Protein AF-A0A1H1GZV6-F1 (afdb_monomer_lite)

Foldseek 3Di:
DDDDDDDDDDPPPPPPPPPPPPPPPPPPDPDPPPVVVQVPPPVVVVVVVVVVCVVVVVVVVVVVVVVVVVVVLVVVLLVVLLVLLLVLLVLLLQLQVLLQVLLVCLVVVHDPVVNVVSLVSNVVSLVVSLVSLVVSLVSNCVSCVPLDSVVSVVLSVVVNVQSVQLNVVSVVCSVVSDRDDPPDPTSSVSSGDPPPPDDPLSVVLSVCSNVPVLVNVVSVVVVVPVDPDDVVVVVCVVVCSVPDDPDDPPPDPPPPDDDDDD

pLDDT: mean 72.15, std 21.29, range [25.81, 98.25]

Structure (mmCIF, N/CA/C/O backbone):
data_AF-A0A1H1GZV6-F1
#
_entry.id   AF-A0A1H1GZV6-F1
#
loop_
_atom_site.group_PDB
_atom_site.id
_atom_site.type_symbol
_atom_site.label_atom_id
_atom_site.label_alt_id
_atom_site.label_comp_id
_atom_site.label_asym_id
_atom_site.label_entity_id
_atom_site.label_seq_id
_atom_site.pdbx_PDB_ins_code
_atom_site.Cartn_x
_atom_site.Cartn_y
_atom_site.Cartn_z
_atom_site.occupancy
_atom_site.B_iso_or_equiv
_atom_site.auth_seq_id
_atom_site.auth_comp_id
_atom_site.auth_asym_id
_atom_site.auth_atom_id
_atom_site.pdbx_PDB_model_num
ATOM 1 N N . MET A 1 1 ? -39.429 26.774 -30.992 1.00 43.38 1 MET A N 1
ATOM 2 C CA . MET A 1 1 ? -38.256 27.522 -31.512 1.00 43.38 1 MET A CA 1
ATOM 3 C C . MET A 1 1 ? -37.136 27.314 -30.493 1.00 43.38 1 MET A C 1
ATOM 5 O O . MET A 1 1 ? -37.419 27.522 -29.333 1.00 43.38 1 MET A O 1
ATOM 9 N N . ALA A 1 2 ? -35.926 26.827 -30.765 1.00 39.19 2 ALA A N 1
ATOM 10 C CA . ALA A 1 2 ? -35.147 26.793 -31.990 1.00 39.19 2 ALA A CA 1
ATOM 11 C C . ALA A 1 2 ? -34.075 25.671 -31.960 1.00 39.19 2 ALA A C 1
ATOM 13 O O . ALA A 1 2 ? -33.503 25.373 -30.921 1.00 39.19 2 ALA A O 1
ATOM 14 N N . ARG A 1 3 ? -33.808 25.142 -33.164 1.00 42.28 3 ARG A N 1
ATOM 15 C CA . ARG A 1 3 ? -32.538 24.641 -33.734 1.00 42.28 3 ARG A CA 1
ATOM 16 C C . ARG A 1 3 ? -31.773 23.502 -33.043 1.00 42.28 3 ARG A C 1
ATOM 18 O O . ARG A 1 3 ? -30.845 23.693 -32.268 1.00 42.28 3 ARG A O 1
ATOM 25 N N . THR A 1 4 ? -32.073 22.311 -33.554 1.00 53.91 4 THR A N 1
ATOM 26 C CA . THR A 1 4 ? -31.176 21.165 -33.730 1.00 53.91 4 THR A CA 1
ATOM 27 C C . THR A 1 4 ? -29.902 21.552 -34.500 1.00 53.91 4 THR A C 1
ATOM 29 O O . THR A 1 4 ? -29.974 22.140 -35.578 1.00 53.91 4 THR A O 1
ATOM 32 N N . SER A 1 5 ? -28.725 21.196 -33.971 1.00 45.97 5 SER A N 1
ATOM 33 C CA . SER A 1 5 ? -27.440 21.320 -34.678 1.00 45.97 5 SER A CA 1
ATOM 34 C C . SER A 1 5 ? -26.819 19.940 -34.873 1.00 45.97 5 SER A C 1
ATOM 36 O O . SER A 1 5 ? -26.203 19.361 -33.981 1.00 45.97 5 SER A O 1
ATOM 38 N N . SER A 1 6 ? -27.059 19.400 -36.064 1.00 47.72 6 SER A N 1
ATOM 39 C CA . SER A 1 6 ? -26.515 18.147 -36.573 1.00 47.72 6 SER A CA 1
ATOM 40 C C . SER A 1 6 ? -25.047 18.353 -36.959 1.00 47.72 6 SER A C 1
ATOM 42 O O . SER A 1 6 ? -24.744 19.027 -37.946 1.00 47.72 6 SER A O 1
ATOM 44 N N . LYS A 1 7 ? -24.114 17.792 -36.179 1.00 51.66 7 LYS A N 1
ATOM 45 C CA . LYS A 1 7 ? -22.697 17.735 -36.560 1.00 51.66 7 LYS A CA 1
ATOM 46 C C . LYS A 1 7 ? -22.477 16.550 -37.499 1.00 51.66 7 LYS A C 1
ATOM 48 O O . LYS A 1 7 ? -22.461 15.396 -37.082 1.00 51.66 7 LYS A O 1
ATOM 53 N N . LYS A 1 8 ? -22.306 16.869 -38.782 1.00 46.84 8 LYS A N 1
ATOM 54 C CA . LYS A 1 8 ? -21.853 15.952 -39.831 1.00 46.84 8 LYS A CA 1
ATOM 55 C C . LYS A 1 8 ? -20.442 15.458 -39.499 1.00 46.84 8 LYS A C 1
ATOM 57 O O . LYS A 1 8 ? -19.499 16.246 -39.480 1.00 46.84 8 LYS A O 1
ATOM 62 N N . VAL A 1 9 ? -20.304 14.157 -39.261 1.00 51.62 9 VAL A N 1
ATOM 63 C CA . VAL A 1 9 ? -19.011 13.470 -39.191 1.00 51.62 9 VAL A CA 1
ATOM 64 C C . VAL A 1 9 ? -18.494 13.335 -40.620 1.00 51.62 9 VAL A C 1
ATOM 66 O O . VAL A 1 9 ? -19.018 12.562 -41.419 1.00 51.62 9 VAL A O 1
ATOM 69 N N . ALA A 1 10 ? -17.499 14.150 -40.961 1.00 47.03 10 ALA A N 1
ATOM 70 C CA . ALA A 1 10 ? -16.783 14.054 -42.219 1.00 47.03 10 ALA A CA 1
ATOM 71 C C . ALA A 1 10 ? -15.902 12.797 -42.195 1.00 47.03 10 ALA A C 1
ATOM 73 O O . ALA A 1 10 ? -14.865 12.753 -41.537 1.00 47.03 10 ALA A O 1
ATOM 74 N N . THR A 1 11 ? -16.318 11.767 -42.925 1.00 48.47 11 THR A N 1
ATOM 75 C CA . THR A 1 11 ? -15.485 10.621 -43.289 1.00 48.47 11 THR A CA 1
ATOM 76 C C . THR A 1 11 ? -14.364 11.099 -44.210 1.00 48.47 11 THR A C 1
ATOM 78 O O . THR A 1 11 ? -14.532 11.195 -45.429 1.00 48.47 11 THR A O 1
ATOM 81 N N . ALA A 1 12 ? -13.219 11.439 -43.616 1.00 52.56 12 ALA A N 1
ATOM 82 C CA . ALA A 1 12 ? -11.992 11.734 -44.337 1.00 52.56 12 ALA A CA 1
ATOM 83 C C . ALA A 1 12 ? -11.553 10.476 -45.097 1.00 52.56 12 ALA A C 1
ATOM 85 O O . ALA A 1 12 ? -11.017 9.516 -44.549 1.00 52.56 12 ALA A O 1
ATOM 86 N N . SER A 1 13 ? -11.851 10.488 -46.391 1.00 49.91 13 SER A N 1
ATOM 87 C CA . SER A 1 13 ? -11.457 9.473 -47.351 1.00 49.91 13 SER A CA 1
ATOM 88 C C . SER A 1 13 ? -9.936 9.508 -47.492 1.00 49.91 13 SER A C 1
ATOM 90 O O . SER A 1 13 ? -9.386 10.396 -48.144 1.00 49.91 13 SER A O 1
ATOM 92 N N . VAL A 1 14 ? -9.249 8.552 -46.867 1.00 53.09 14 VAL A N 1
ATOM 93 C CA . VAL A 1 14 ? -7.808 8.331 -47.031 1.00 53.09 14 VAL A CA 1
ATOM 94 C C . VAL A 1 14 ? -7.565 7.852 -48.463 1.00 53.09 14 VAL A C 1
ATOM 96 O O . VAL A 1 14 ? -7.544 6.659 -48.760 1.00 53.09 14 VAL A O 1
ATOM 99 N N . LYS A 1 15 ? -7.403 8.807 -49.385 1.00 52.94 15 LYS A N 1
ATOM 100 C CA . LYS A 1 15 ? -6.854 8.566 -50.720 1.00 52.94 15 LYS A CA 1
ATOM 101 C C . LYS A 1 15 ? -5.409 8.096 -50.552 1.00 52.94 15 LYS A C 1
ATOM 103 O O . LYS A 1 15 ? -4.485 8.902 -50.495 1.00 52.94 15 LYS A O 1
ATOM 108 N N . ARG A 1 16 ? -5.211 6.776 -50.490 1.00 53.50 16 ARG A N 1
ATOM 109 C CA . ARG A 1 16 ? -3.917 6.136 -50.756 1.00 53.50 16 ARG A CA 1
ATOM 110 C C . ARG A 1 16 ? -3.543 6.405 -52.214 1.00 53.50 16 ARG A C 1
ATOM 112 O O . ARG A 1 16 ? -3.829 5.611 -53.103 1.00 53.50 16 ARG A O 1
ATOM 119 N N . LEU A 1 17 ? -2.898 7.542 -52.453 1.00 52.97 17 LEU A N 1
ATOM 120 C CA . LEU A 1 17 ? -2.088 7.765 -53.642 1.00 52.97 17 LEU A CA 1
ATOM 121 C C . LEU A 1 17 ? -0.831 6.902 -53.508 1.00 52.97 17 LEU A C 1
ATOM 123 O O . LEU A 1 17 ? 0.209 7.347 -53.030 1.00 52.97 17 LEU A O 1
ATOM 127 N N . LEU A 1 18 ? -0.947 5.641 -53.923 1.00 54.31 18 LEU A N 1
ATOM 128 C CA . LEU A 1 18 ? 0.194 4.822 -54.315 1.00 54.31 18 LEU A CA 1
ATOM 129 C C . LEU A 1 18 ? 0.780 5.445 -55.584 1.00 54.31 18 LEU A C 1
ATOM 131 O O . LEU A 1 18 ? 0.471 5.043 -56.705 1.00 54.31 18 LEU A O 1
ATOM 135 N N . SER A 1 19 ? 1.611 6.472 -55.411 1.00 59.25 19 SER A N 1
ATOM 136 C CA . SER A 1 19 ? 2.526 6.888 -56.460 1.00 59.25 19 SER A CA 1
ATOM 137 C C . SER A 1 19 ? 3.543 5.761 -56.623 1.00 59.25 19 SER A C 1
ATOM 139 O O . SER A 1 19 ? 4.501 5.613 -55.867 1.00 59.25 19 SER A O 1
ATOM 141 N N . ILE A 1 20 ? 3.294 4.905 -57.613 1.00 54.94 20 ILE A N 1
ATOM 142 C CA . ILE A 1 20 ? 4.284 3.965 -58.128 1.00 54.94 20 ILE A CA 1
ATOM 143 C C . ILE A 1 20 ? 5.384 4.831 -58.739 1.00 54.94 20 ILE A C 1
ATOM 145 O O . ILE A 1 20 ? 5.354 5.202 -59.914 1.00 54.94 20 ILE A O 1
ATOM 149 N N . ARG A 1 21 ? 6.339 5.225 -57.895 1.00 55.22 21 ARG A N 1
ATOM 150 C CA . ARG A 1 21 ? 7.573 5.886 -58.290 1.00 55.22 21 ARG A CA 1
ATOM 151 C C . ARG A 1 21 ? 8.339 4.842 -59.090 1.00 55.22 21 ARG A C 1
ATOM 153 O O . ARG A 1 21 ? 9.040 4.002 -58.534 1.00 55.22 21 ARG A O 1
ATOM 160 N N . ARG A 1 22 ? 8.130 4.835 -60.410 1.00 54.72 22 ARG A N 1
ATOM 161 C CA . ARG A 1 22 ? 8.975 4.093 -61.342 1.00 54.72 22 ARG A CA 1
ATOM 162 C C . ARG A 1 22 ? 10.385 4.620 -61.125 1.00 54.72 22 ARG A C 1
ATOM 164 O O . ARG A 1 22 ? 10.718 5.710 -61.584 1.00 54.72 22 ARG A O 1
ATOM 171 N N . PHE A 1 23 ? 11.182 3.869 -60.371 1.00 59.59 23 PHE A N 1
ATOM 172 C CA . PHE A 1 23 ? 12.617 4.062 -60.296 1.00 59.59 23 PHE A CA 1
ATOM 173 C C . PHE A 1 23 ? 13.145 3.895 -61.715 1.00 59.59 23 PHE A C 1
ATOM 175 O O . PHE A 1 23 ? 13.335 2.788 -62.216 1.00 59.59 23 PHE A O 1
ATOM 182 N N . ARG A 1 24 ? 13.310 5.027 -62.398 1.00 54.12 24 ARG A N 1
ATOM 183 C CA . ARG A 1 24 ? 14.090 5.125 -63.619 1.00 54.12 24 ARG A CA 1
ATOM 184 C C . ARG A 1 24 ? 15.493 4.714 -63.189 1.00 54.12 24 ARG A C 1
ATOM 186 O O . ARG A 1 24 ? 16.165 5.477 -62.502 1.00 54.12 24 ARG A O 1
ATOM 193 N N . ARG A 1 25 ? 15.882 3.470 -63.491 1.00 53.41 25 ARG A N 1
ATOM 194 C CA . ARG A 1 25 ? 17.265 3.013 -63.350 1.00 53.41 25 ARG A CA 1
ATOM 195 C C . ARG A 1 25 ? 18.101 3.949 -64.210 1.00 53.41 25 ARG A C 1
ATOM 197 O O . ARG A 1 25 ? 18.145 3.802 -65.429 1.00 53.41 25 ARG A O 1
ATOM 204 N N . ALA A 1 26 ? 18.702 4.949 -63.574 1.00 58.41 26 ALA A N 1
ATOM 205 C CA . ALA A 1 26 ? 19.849 5.628 -64.126 1.00 58.41 26 ALA A CA 1
ATOM 206 C C . ALA A 1 26 ? 20.925 4.546 -64.232 1.00 58.41 26 ALA A C 1
ATOM 208 O O . ALA A 1 26 ? 21.524 4.139 -63.242 1.00 58.41 26 ALA A O 1
ATOM 209 N N . SER A 1 27 ? 21.047 3.989 -65.433 1.00 56.25 27 SER A N 1
ATOM 210 C CA . SER A 1 27 ? 22.138 3.115 -65.828 1.00 56.25 27 SER A CA 1
ATOM 211 C C . SER A 1 27 ? 23.409 3.956 -65.810 1.00 56.25 27 SER A C 1
ATOM 213 O O . SER A 1 27 ? 23.828 4.463 -66.848 1.00 56.25 27 SER A O 1
ATOM 215 N N . SER A 1 28 ? 24.001 4.131 -64.628 1.00 57.25 28 SER A N 1
ATOM 216 C CA . SER A 1 28 ? 25.391 4.550 -64.516 1.00 57.25 28 SER A CA 1
ATOM 217 C C . SER A 1 28 ? 26.228 3.345 -64.957 1.00 57.25 28 SER A C 1
ATOM 219 O O . SER A 1 28 ? 26.523 2.421 -64.204 1.00 57.25 28 SER A O 1
ATOM 221 N N . LYS A 1 29 ? 26.507 3.301 -66.262 1.00 57.97 29 LYS A N 1
ATOM 222 C CA . LYS A 1 29 ? 27.704 2.629 -66.761 1.00 57.97 29 LYS A CA 1
ATOM 223 C C . LYS A 1 29 ? 28.897 3.355 -66.131 1.00 57.97 29 LYS A C 1
ATOM 225 O O . LYS A 1 29 ? 28.813 4.558 -65.915 1.00 57.97 29 LYS A O 1
ATOM 230 N N . ASP A 1 30 ? 29.947 2.601 -65.833 1.00 56.81 30 ASP A N 1
ATOM 231 C CA . ASP A 1 30 ? 31.261 3.069 -65.364 1.00 56.81 30 ASP A CA 1
ATOM 232 C C . ASP A 1 30 ? 31.483 3.030 -63.838 1.00 56.81 30 ASP A C 1
ATOM 234 O O . ASP A 1 30 ? 31.772 4.039 -63.207 1.00 56.81 30 ASP A O 1
ATOM 238 N N . SER A 1 31 ? 31.384 1.826 -63.246 1.00 53.84 31 SER A N 1
ATOM 239 C CA . SER A 1 31 ? 32.289 1.372 -62.152 1.00 53.84 31 SER A CA 1
ATOM 240 C C . SER A 1 31 ? 32.133 -0.110 -61.736 1.00 53.84 31 SER A C 1
ATOM 242 O O . SER A 1 31 ? 32.874 -0.586 -60.880 1.00 53.84 31 SER A O 1
ATOM 244 N N . SER A 1 32 ? 31.213 -0.886 -62.328 1.00 55.16 32 SER A N 1
ATOM 245 C CA . SER A 1 32 ? 30.795 -2.199 -61.793 1.00 55.16 32 SER A CA 1
ATOM 246 C C . SER A 1 32 ? 31.664 -3.422 -62.142 1.00 55.16 32 SER A C 1
ATOM 248 O O . SER A 1 32 ? 31.337 -4.523 -61.710 1.00 55.16 32 SER A O 1
ATOM 250 N N . TRP A 1 33 ? 32.761 -3.289 -62.897 1.00 55.94 33 TRP A N 1
ATOM 251 C CA . TRP A 1 33 ? 33.510 -4.461 -63.395 1.00 55.94 33 TRP A CA 1
ATOM 252 C C . TRP A 1 33 ? 34.539 -5.065 -62.423 1.00 55.94 33 TRP A C 1
ATOM 254 O O . TRP A 1 33 ? 35.005 -6.178 -62.652 1.00 55.94 33 TRP A O 1
ATOM 264 N N . THR A 1 34 ? 34.882 -4.395 -61.320 1.00 60.38 34 THR A N 1
ATOM 265 C CA . THR A 1 34 ? 35.870 -4.917 -60.351 1.00 60.38 34 THR A CA 1
ATOM 266 C C . THR A 1 34 ? 35.246 -5.553 -59.108 1.00 60.38 34 THR A C 1
ATOM 268 O O . THR A 1 34 ? 35.873 -6.418 -58.498 1.00 60.38 34 THR A O 1
ATOM 271 N N . ALA A 1 35 ? 34.003 -5.212 -58.754 1.00 64.06 35 ALA A N 1
ATOM 272 C CA . ALA A 1 35 ? 33.311 -5.820 -57.613 1.00 64.06 35 ALA A CA 1
ATOM 273 C C . ALA A 1 35 ? 32.879 -7.274 -57.893 1.00 64.06 35 ALA A C 1
ATOM 275 O O . ALA A 1 35 ? 32.976 -8.131 -57.012 1.00 64.06 35 ALA A O 1
ATOM 276 N N . ASP A 1 36 ? 32.480 -7.574 -59.134 1.00 66.31 36 ASP A N 1
ATOM 277 C CA . ASP A 1 36 ? 31.980 -8.900 -59.527 1.00 66.31 36 ASP A CA 1
ATOM 278 C C . ASP A 1 36 ? 33.059 -9.993 -59.519 1.00 66.31 36 ASP A C 1
ATOM 280 O O . ASP A 1 36 ? 32.753 -11.162 -59.282 1.00 66.31 36 ASP A O 1
ATOM 284 N N . SER A 1 37 ? 34.328 -9.640 -59.735 1.00 71.88 37 SER A N 1
ATOM 285 C CA . SER A 1 37 ? 35.438 -10.604 -59.693 1.00 71.88 37 SER A CA 1
ATOM 286 C C . SER A 1 37 ? 35.878 -10.923 -58.261 1.00 71.88 37 SER A C 1
ATOM 288 O O . SER A 1 37 ? 36.253 -12.056 -57.970 1.00 71.88 37 SER A O 1
ATOM 290 N N . VAL A 1 38 ? 35.779 -9.955 -57.343 1.00 67.00 38 VAL A N 1
ATOM 291 C CA . VAL A 1 38 ? 36.177 -10.111 -55.932 1.00 67.00 38 VAL A CA 1
ATOM 292 C C . VAL A 1 38 ? 35.133 -10.908 -55.136 1.00 67.00 38 VAL A C 1
ATOM 294 O O . VAL A 1 38 ? 35.491 -11.712 -54.276 1.00 67.00 38 VAL A O 1
ATOM 297 N N . LEU A 1 39 ? 33.846 -10.773 -55.474 1.00 68.44 39 LEU A N 1
ATOM 298 C CA . LEU A 1 39 ? 32.742 -11.518 -54.847 1.00 68.44 39 LEU A CA 1
ATOM 299 C C . LEU A 1 39 ? 32.669 -13.002 -55.249 1.00 68.44 39 LEU A C 1
ATOM 301 O O . LEU A 1 39 ? 31.973 -13.776 -54.595 1.00 68.44 39 LEU A O 1
ATOM 305 N N . ARG A 1 40 ? 33.388 -13.424 -56.297 1.00 77.88 40 ARG A N 1
ATOM 306 C CA . ARG A 1 40 ? 33.420 -14.828 -56.748 1.00 77.88 40 ARG A CA 1
ATOM 307 C C . ARG A 1 40 ? 34.399 -15.703 -55.969 1.00 77.88 40 ARG A C 1
ATOM 309 O O . ARG A 1 40 ? 34.360 -16.922 -56.125 1.00 77.88 40 ARG A O 1
ATOM 316 N N . HIS A 1 41 ? 35.256 -15.125 -55.125 1.00 85.31 41 HIS A N 1
ATOM 317 C CA . HIS A 1 41 ? 36.140 -15.920 -54.279 1.00 85.31 41 HIS A CA 1
ATOM 318 C C . HIS A 1 41 ? 35.367 -16.504 -53.084 1.00 85.31 41 HIS A C 1
ATOM 320 O O . HIS A 1 41 ? 34.922 -15.744 -52.219 1.00 85.31 41 HIS A O 1
ATOM 326 N N . PRO A 1 42 ? 35.248 -17.843 -52.970 1.00 89.44 42 PRO A N 1
ATOM 327 C CA . PRO A 1 42 ? 34.456 -18.478 -51.913 1.00 89.44 42 PRO A CA 1
ATOM 328 C C . PRO A 1 42 ? 34.976 -18.140 -50.510 1.00 89.44 42 PRO A C 1
ATOM 330 O O . PRO A 1 42 ? 34.189 -17.979 -49.583 1.00 89.44 42 PRO A O 1
ATOM 333 N N . LEU A 1 43 ? 36.290 -17.943 -50.359 1.00 92.31 43 LEU A N 1
ATOM 334 C CA . LEU A 1 43 ? 36.908 -17.550 -49.091 1.00 92.31 4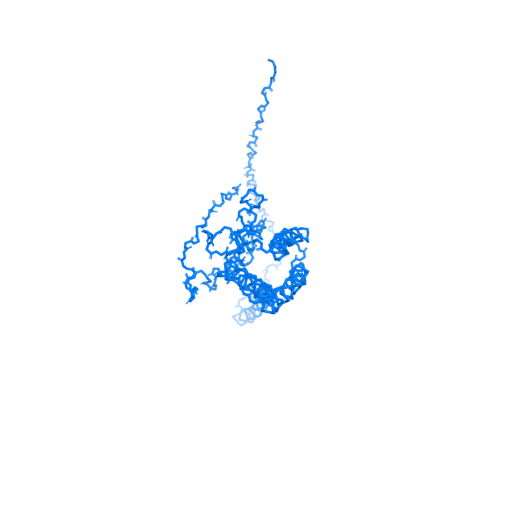3 LEU A CA 1
ATOM 335 C C . LEU A 1 43 ? 36.469 -16.144 -48.646 1.00 92.31 43 LEU A C 1
ATOM 337 O O . LEU A 1 43 ? 36.210 -15.924 -47.466 1.00 92.31 43 LEU A O 1
ATOM 341 N N . LEU A 1 44 ? 36.312 -15.207 -49.584 1.00 88.44 44 LEU A N 1
ATOM 342 C CA . LEU A 1 44 ? 35.894 -13.841 -49.272 1.00 88.44 44 LEU A CA 1
ATOM 343 C C . LEU A 1 44 ? 34.430 -13.791 -48.824 1.00 88.44 44 LEU A C 1
ATOM 345 O O . LEU A 1 44 ? 34.113 -13.086 -47.870 1.00 88.44 44 LEU A O 1
ATOM 349 N N . LEU A 1 45 ? 33.554 -14.593 -49.440 1.00 89.94 45 LEU A N 1
ATOM 350 C CA . LEU A 1 45 ? 32.162 -14.729 -48.999 1.00 89.94 45 LEU A CA 1
ATOM 351 C C . LEU A 1 45 ? 32.060 -15.258 -47.564 1.00 89.94 45 LEU A C 1
ATOM 353 O O . LEU A 1 45 ? 31.243 -14.758 -46.793 1.00 89.94 45 LEU A O 1
ATOM 357 N N . VAL A 1 46 ? 32.911 -16.217 -47.182 1.00 94.69 46 VAL A N 1
ATOM 358 C CA . VAL A 1 46 ? 32.955 -16.735 -45.805 1.00 94.69 46 VAL A CA 1
ATOM 359 C C . VAL A 1 46 ? 33.402 -15.650 -44.825 1.00 94.69 46 VAL A C 1
ATOM 361 O O . VAL A 1 46 ? 32.749 -15.451 -43.802 1.00 94.69 46 VAL A O 1
ATOM 364 N N . VAL A 1 47 ? 34.465 -14.905 -45.143 1.00 94.44 47 VAL A N 1
ATOM 365 C CA . VAL A 1 47 ? 34.971 -13.827 -44.272 1.00 94.44 47 VAL A CA 1
ATOM 366 C C . VAL A 1 47 ? 33.942 -12.704 -44.122 1.00 94.44 47 VAL A C 1
ATOM 368 O O . VAL A 1 47 ? 33.654 -12.275 -43.006 1.00 94.44 47 VAL A O 1
ATOM 371 N N . VAL A 1 48 ? 33.339 -12.253 -45.224 1.00 93.19 48 VAL A N 1
ATOM 372 C CA . VAL A 1 48 ? 32.303 -11.209 -45.196 1.00 93.19 48 VAL A CA 1
ATOM 373 C C . VAL A 1 48 ? 31.060 -11.692 -44.449 1.00 93.19 48 VAL A C 1
ATOM 375 O O . VAL A 1 48 ? 30.521 -10.956 -43.624 1.00 93.19 48 VAL A O 1
ATOM 378 N N . GLY A 1 49 ? 30.628 -12.934 -44.678 1.00 94.81 49 GLY A N 1
ATOM 379 C CA . GLY A 1 49 ? 29.513 -13.543 -43.955 1.00 94.81 49 GLY A CA 1
ATOM 380 C C . GLY A 1 49 ? 29.769 -13.626 -42.449 1.00 94.81 49 GLY A C 1
ATOM 381 O O . GLY A 1 49 ? 28.884 -13.298 -41.659 1.00 94.81 49 GLY A O 1
ATOM 382 N N . PHE A 1 50 ? 30.989 -13.983 -42.040 1.00 97.25 50 PHE A N 1
ATOM 383 C CA . PHE A 1 50 ? 31.389 -14.013 -40.634 1.00 97.25 50 PHE A CA 1
ATOM 384 C C . PHE A 1 50 ? 31.357 -12.616 -40.001 1.00 97.25 50 PHE A C 1
ATOM 386 O O . PHE A 1 50 ? 30.770 -12.445 -38.934 1.00 97.25 50 PHE A O 1
ATOM 393 N N . LEU A 1 51 ? 31.899 -11.600 -40.681 1.00 97.38 51 LEU A N 1
ATOM 394 C CA . LEU A 1 51 ? 31.874 -10.214 -40.200 1.00 97.38 51 LEU A CA 1
ATOM 395 C C . LEU A 1 51 ? 30.447 -9.666 -40.080 1.00 97.38 51 LEU A C 1
ATOM 397 O O . LEU A 1 51 ? 30.108 -9.051 -39.069 1.00 97.38 51 LEU A O 1
ATOM 401 N N . LEU A 1 52 ? 29.589 -9.918 -41.072 1.00 96.44 52 LEU A N 1
ATOM 402 C CA . LEU A 1 52 ? 28.182 -9.515 -41.018 1.00 96.44 52 LEU A CA 1
ATOM 403 C C . LEU A 1 52 ? 27.441 -10.224 -39.884 1.00 96.44 52 LEU A C 1
ATOM 405 O O . LEU A 1 52 ? 26.696 -9.581 -39.150 1.00 96.44 52 LEU A O 1
ATOM 409 N N . THR A 1 53 ? 27.675 -11.523 -39.699 1.00 96.94 53 THR A N 1
ATOM 410 C CA . THR A 1 53 ? 27.061 -12.291 -38.608 1.00 96.94 53 THR A CA 1
ATOM 411 C C . THR A 1 53 ? 27.522 -11.778 -37.245 1.00 96.94 53 THR A C 1
ATOM 413 O O . THR A 1 53 ? 26.695 -11.623 -36.351 1.00 96.94 53 THR A O 1
ATOM 416 N N . ALA A 1 54 ? 28.806 -11.440 -37.090 1.00 96.75 54 ALA A N 1
ATOM 417 C CA . ALA A 1 54 ? 29.336 -10.852 -35.862 1.00 96.75 54 ALA A CA 1
ATOM 418 C C . ALA A 1 54 ? 28.714 -9.475 -35.564 1.00 96.75 54 ALA A C 1
ATOM 420 O O . ALA A 1 54 ? 28.297 -9.223 -34.434 1.00 96.75 54 ALA A O 1
ATOM 421 N N . LEU A 1 55 ? 28.584 -8.606 -36.575 1.00 97.25 55 LEU A N 1
ATOM 422 C CA . LEU A 1 55 ? 27.963 -7.284 -36.424 1.00 97.25 55 LEU A CA 1
ATOM 423 C C . LEU A 1 55 ? 26.468 -7.377 -36.091 1.00 97.25 55 LEU A C 1
ATOM 425 O O . LEU A 1 55 ? 26.002 -6.732 -35.152 1.00 97.25 55 LEU A O 1
ATOM 429 N N . VAL A 1 56 ? 25.715 -8.195 -36.833 1.00 97.00 56 VAL A N 1
ATOM 430 C CA . VAL A 1 56 ? 24.277 -8.402 -36.596 1.00 97.00 56 VAL A CA 1
ATOM 431 C C . VAL A 1 56 ? 24.048 -9.074 -35.244 1.00 97.00 56 VAL A C 1
ATOM 433 O O . VAL A 1 56 ? 23.165 -8.654 -34.498 1.00 97.00 56 VAL A O 1
ATOM 436 N N . GLY A 1 57 ? 24.866 -10.069 -34.896 1.00 96.44 57 GLY A N 1
ATOM 437 C CA . GLY A 1 57 ? 24.833 -10.735 -33.597 1.00 96.44 57 GLY A CA 1
ATOM 438 C C . GLY A 1 57 ? 25.065 -9.749 -32.454 1.00 96.44 57 GLY A C 1
ATOM 439 O O . GLY A 1 57 ? 24.240 -9.666 -31.551 1.00 96.44 57 GLY A O 1
ATOM 440 N N . GLY A 1 58 ? 26.118 -8.928 -32.533 1.00 97.12 58 GLY A N 1
ATOM 441 C CA . GLY A 1 58 ? 26.404 -7.901 -31.526 1.00 97.12 58 GLY A CA 1
ATOM 442 C C . GLY A 1 58 ? 25.283 -6.865 -31.380 1.00 97.12 58 GLY A C 1
ATOM 443 O O . GLY A 1 58 ? 24.908 -6.499 -30.262 1.00 97.12 58 GLY A O 1
ATOM 444 N N . TRP A 1 59 ? 24.680 -6.431 -32.490 1.00 95.62 59 TRP A N 1
ATOM 445 C CA . TRP A 1 59 ? 23.540 -5.511 -32.453 1.00 95.62 59 TRP A CA 1
ATOM 446 C C . TRP A 1 59 ? 22.288 -6.134 -31.814 1.00 95.62 59 TRP A C 1
ATOM 448 O O . TRP A 1 59 ? 21.597 -5.483 -31.029 1.00 95.62 59 TRP A O 1
ATOM 458 N N . LEU A 1 60 ? 21.993 -7.405 -32.098 1.00 95.69 60 LEU A N 1
ATOM 459 C CA . LEU A 1 60 ? 20.860 -8.103 -31.485 1.00 95.69 60 LEU A CA 1
ATOM 460 C C . LEU A 1 60 ? 21.075 -8.336 -29.986 1.00 95.69 60 LEU A C 1
ATOM 462 O O . LEU A 1 60 ? 20.143 -8.131 -29.207 1.00 95.69 60 LEU A O 1
ATOM 466 N N . THR A 1 61 ? 22.289 -8.705 -29.573 1.00 96.44 61 THR A N 1
ATOM 467 C CA . THR A 1 61 ? 22.632 -8.904 -28.158 1.00 96.44 61 THR A CA 1
ATOM 468 C C . THR A 1 61 ? 22.506 -7.604 -27.369 1.00 96.44 61 THR A C 1
ATOM 470 O O . THR A 1 61 ? 21.815 -7.578 -26.356 1.00 96.44 61 THR A O 1
ATOM 473 N N . THR A 1 62 ? 23.058 -6.494 -27.872 1.00 95.44 62 THR A N 1
ATOM 474 C CA . THR A 1 62 ? 22.938 -5.181 -27.205 1.00 95.44 62 THR A CA 1
ATOM 475 C C . THR A 1 62 ? 21.483 -4.723 -27.088 1.00 95.44 62 THR A C 1
ATOM 477 O O . THR A 1 62 ? 21.069 -4.217 -26.044 1.00 95.44 62 THR A O 1
ATOM 480 N N . ARG A 1 63 ? 20.665 -4.951 -28.125 1.00 94.00 63 ARG A N 1
ATOM 481 C CA . ARG A 1 63 ? 19.226 -4.658 -28.079 1.00 94.00 63 ARG A CA 1
ATOM 482 C C . ARG A 1 63 ? 18.486 -5.530 -27.063 1.00 94.00 63 ARG A C 1
ATOM 484 O O . ARG A 1 63 ? 17.586 -5.032 -26.386 1.00 94.00 63 ARG A O 1
ATOM 491 N N . ARG A 1 64 ? 18.845 -6.811 -26.957 1.00 94.62 64 ARG A N 1
ATOM 492 C CA . ARG A 1 64 ? 18.261 -7.742 -25.987 1.00 94.62 64 ARG A CA 1
ATOM 493 C C . ARG A 1 64 ? 18.627 -7.361 -24.555 1.00 94.62 64 ARG A C 1
ATOM 495 O O . ARG A 1 64 ? 17.727 -7.256 -23.734 1.00 94.62 64 ARG A O 1
ATOM 502 N N . GLU A 1 65 ? 19.893 -7.063 -24.286 1.00 95.81 65 GLU A N 1
ATOM 503 C CA . GLU A 1 65 ? 20.350 -6.609 -22.968 1.00 95.81 65 GLU A CA 1
ATOM 504 C C . GLU A 1 65 ? 19.673 -5.303 -22.540 1.00 95.81 65 GLU A C 1
ATOM 506 O O . GLU A 1 65 ? 19.282 -5.155 -21.385 1.00 95.81 65 GLU A O 1
ATOM 511 N N . ALA A 1 66 ? 19.503 -4.347 -23.463 1.00 93.12 66 ALA A N 1
ATOM 512 C CA . ALA A 1 66 ? 18.779 -3.111 -23.174 1.00 93.12 66 ALA A CA 1
ATOM 513 C C . ALA A 1 66 ? 17.318 -3.395 -22.789 1.00 93.12 66 ALA A C 1
ATOM 515 O O . ALA A 1 66 ? 16.810 -2.825 -21.826 1.00 93.12 66 ALA A O 1
ATOM 516 N N . HIS A 1 67 ? 16.659 -4.309 -23.506 1.00 91.81 67 HIS A N 1
ATOM 517 C CA . HIS A 1 67 ? 15.291 -4.713 -23.202 1.00 91.81 67 HIS A CA 1
ATOM 518 C C . HIS A 1 67 ? 15.187 -5.463 -21.862 1.00 91.81 67 HIS A C 1
ATOM 520 O O . HIS A 1 67 ? 14.322 -5.137 -21.052 1.00 91.81 67 HIS A O 1
ATOM 526 N N . GLU A 1 68 ? 16.077 -6.420 -21.591 1.00 93.31 68 GLU A N 1
ATOM 527 C CA . GLU A 1 68 ? 16.125 -7.161 -20.321 1.00 93.31 68 GLU A CA 1
ATOM 528 C C . GLU A 1 68 ? 16.339 -6.211 -19.134 1.00 93.31 68 GLU A C 1
ATOM 530 O O . GLU A 1 68 ? 15.568 -6.258 -18.179 1.00 93.31 68 GLU A O 1
ATOM 535 N N . LYS A 1 69 ? 17.257 -5.239 -19.242 1.00 94.38 69 LYS A N 1
ATOM 536 C CA . LYS A 1 69 ? 17.459 -4.205 -18.208 1.00 94.38 69 LYS A CA 1
ATOM 537 C C . LYS A 1 69 ? 16.203 -3.376 -17.936 1.00 94.38 69 LYS A C 1
ATOM 539 O O . LYS A 1 69 ? 15.899 -3.105 -16.776 1.00 94.38 69 LYS A O 1
ATOM 544 N N . THR A 1 70 ? 15.462 -2.976 -18.974 1.00 88.75 70 THR A N 1
ATOM 545 C CA . THR A 1 70 ? 14.205 -2.232 -18.771 1.00 88.75 70 THR A CA 1
ATOM 546 C C . THR A 1 70 ? 13.129 -3.080 -18.093 1.00 88.75 70 THR A C 1
ATOM 548 O O . THR A 1 70 ? 12.414 -2.573 -17.233 1.00 88.75 70 THR A O 1
ATOM 551 N N . MET A 1 71 ? 13.041 -4.370 -18.430 1.00 86.06 71 MET A N 1
ATOM 552 C CA . MET A 1 71 ? 12.084 -5.291 -17.813 1.00 86.06 71 MET A CA 1
ATOM 553 C C . MET A 1 71 ? 12.436 -5.572 -16.352 1.00 86.06 71 MET A C 1
ATOM 555 O O . MET A 1 71 ? 11.559 -5.496 -15.499 1.00 86.06 71 MET A O 1
ATOM 559 N N . GLU A 1 72 ? 13.714 -5.790 -16.035 1.00 92.69 72 GLU A N 1
ATOM 560 C CA . GLU A 1 72 ? 14.163 -5.959 -14.649 1.00 92.69 72 GLU A CA 1
ATOM 561 C C . GLU A 1 72 ? 13.877 -4.720 -13.792 1.00 92.69 72 GLU A C 1
ATOM 563 O O . GLU A 1 72 ? 13.462 -4.846 -12.642 1.00 92.69 72 GLU A O 1
ATOM 568 N N . GLN A 1 73 ? 14.081 -3.513 -14.330 1.00 88.25 73 GLN A N 1
ATOM 569 C CA . GLN A 1 73 ? 13.755 -2.274 -13.614 1.00 88.25 73 GLN A CA 1
ATOM 570 C C . GLN A 1 73 ? 12.253 -2.156 -13.334 1.00 88.25 73 GLN A C 1
ATOM 572 O O . GLN A 1 73 ? 11.872 -1.784 -12.225 1.00 88.25 73 GLN A O 1
ATOM 577 N N . GLN A 1 74 ? 11.408 -2.509 -14.307 1.00 83.19 74 GLN A N 1
ATOM 578 C CA . GLN A 1 74 ? 9.951 -2.519 -14.143 1.00 83.19 74 GLN A CA 1
ATOM 579 C C . GLN A 1 74 ? 9.480 -3.586 -13.149 1.00 83.19 74 GLN A C 1
ATOM 581 O O . GLN A 1 74 ? 8.572 -3.343 -12.359 1.00 83.19 74 GLN A O 1
ATOM 586 N N . GLU A 1 75 ? 10.091 -4.767 -13.164 1.00 87.19 75 GLU A N 1
ATOM 587 C CA . GLU A 1 75 ? 9.759 -5.833 -12.223 1.00 87.19 75 GLU A CA 1
ATOM 588 C C . GLU A 1 75 ? 10.151 -5.450 -10.792 1.00 87.19 75 GLU A C 1
ATOM 590 O O . GLU A 1 75 ? 9.378 -5.659 -9.857 1.00 87.19 75 GLU A O 1
ATOM 595 N N . ARG A 1 76 ? 11.322 -4.828 -10.612 1.00 91.44 76 ARG A N 1
ATOM 596 C CA . ARG A 1 76 ? 11.765 -4.327 -9.304 1.00 91.44 76 ARG A CA 1
ATOM 597 C C . ARG A 1 76 ? 10.826 -3.257 -8.759 1.00 91.44 76 ARG A C 1
ATOM 599 O O . ARG A 1 76 ? 10.424 -3.367 -7.604 1.00 91.44 76 ARG A O 1
ATOM 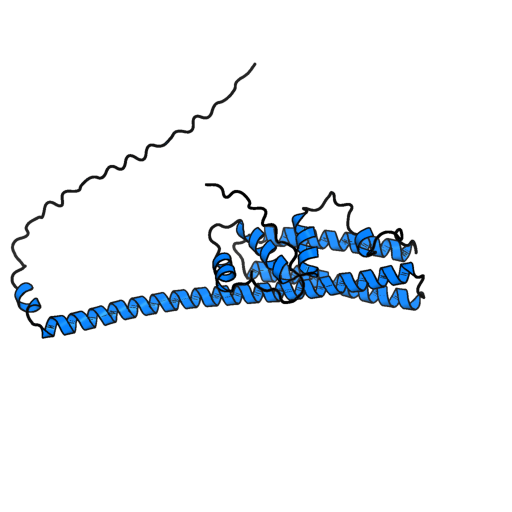606 N N . SER A 1 77 ? 10.439 -2.277 -9.577 1.00 86.81 77 SER A N 1
ATOM 607 C CA . SER A 1 77 ? 9.532 -1.209 -9.144 1.00 86.81 77 SER A CA 1
ATOM 608 C C . SER A 1 77 ? 8.136 -1.732 -8.794 1.00 86.81 77 SER A C 1
ATOM 610 O O . SER A 1 77 ? 7.550 -1.322 -7.793 1.00 86.81 77 SER A O 1
ATOM 612 N N . LEU A 1 78 ? 7.628 -2.701 -9.560 1.00 85.19 78 LEU A N 1
ATOM 613 C CA . LEU A 1 78 ? 6.362 -3.366 -9.265 1.00 85.19 78 LEU A CA 1
ATOM 614 C C . LEU A 1 78 ? 6.440 -4.180 -7.966 1.00 85.19 78 LEU A C 1
ATOM 616 O O . LEU A 1 78 ? 5.559 -4.064 -7.118 1.00 85.19 78 LEU A O 1
ATOM 620 N N . ASN A 1 79 ? 7.501 -4.962 -7.764 1.00 87.75 79 ASN A N 1
ATOM 621 C CA . ASN A 1 79 ? 7.695 -5.722 -6.526 1.00 87.75 79 ASN A CA 1
ATOM 622 C C . ASN A 1 79 ? 7.827 -4.810 -5.296 1.00 87.75 79 ASN A C 1
ATOM 624 O O . ASN A 1 79 ? 7.318 -5.140 -4.219 1.00 87.75 79 ASN A O 1
ATOM 628 N N . GLU A 1 80 ? 8.463 -3.650 -5.450 1.00 91.00 80 GLU A N 1
ATOM 629 C CA . GLU A 1 80 ? 8.541 -2.628 -4.407 1.00 91.00 80 GLU A CA 1
ATOM 630 C C . GLU A 1 80 ? 7.154 -2.060 -4.074 1.00 91.00 80 GLU A C 1
ATOM 632 O O . GLU A 1 80 ? 6.749 -2.092 -2.910 1.00 91.00 80 GLU A O 1
ATOM 637 N N . ALA A 1 81 ? 6.377 -1.648 -5.082 1.00 86.69 81 ALA A N 1
ATOM 638 C CA . ALA A 1 81 ? 5.010 -1.156 -4.898 1.00 86.69 81 ALA A CA 1
ATOM 639 C C . ALA A 1 81 ? 4.106 -2.194 -4.208 1.00 86.69 81 ALA A C 1
ATOM 641 O O . ALA A 1 81 ? 3.393 -1.870 -3.259 1.00 86.69 81 ALA A O 1
ATOM 642 N N . ILE A 1 82 ? 4.192 -3.464 -4.617 1.00 86.19 82 ILE A N 1
ATOM 643 C CA . ILE A 1 82 ? 3.470 -4.577 -3.982 1.00 86.19 82 ILE A CA 1
ATOM 644 C C . ILE A 1 82 ? 3.831 -4.697 -2.502 1.00 86.19 82 ILE A C 1
ATOM 646 O O . ILE A 1 82 ? 2.957 -4.900 -1.659 1.00 86.19 82 ILE A O 1
ATOM 650 N N . THR A 1 83 ? 5.118 -4.598 -2.178 1.00 88.88 83 THR A N 1
ATOM 651 C CA . THR A 1 83 ? 5.598 -4.724 -0.799 1.00 88.88 83 THR A CA 1
ATOM 652 C C . THR A 1 83 ? 5.082 -3.578 0.067 1.00 88.88 83 THR A C 1
ATOM 654 O O . THR A 1 83 ? 4.633 -3.815 1.187 1.00 88.88 83 THR A O 1
ATOM 657 N N . ILE A 1 84 ? 5.067 -2.357 -0.472 1.00 89.62 84 ILE A N 1
ATOM 658 C CA . ILE A 1 84 ? 4.529 -1.176 0.208 1.00 89.62 84 ILE A CA 1
ATOM 659 C C . ILE A 1 84 ? 3.026 -1.348 0.484 1.00 89.62 84 ILE A C 1
ATOM 661 O O . ILE A 1 84 ? 2.590 -1.200 1.624 1.00 89.62 84 ILE A O 1
ATOM 665 N N . VAL A 1 85 ? 2.243 -1.729 -0.530 1.00 87.38 85 VAL A N 1
ATOM 666 C CA . VAL A 1 85 ? 0.788 -1.926 -0.396 1.00 87.38 85 VAL A CA 1
ATOM 667 C C . VAL A 1 85 ? 0.456 -3.048 0.592 1.00 87.38 85 VAL A C 1
ATOM 669 O O . VAL A 1 85 ? -0.481 -2.920 1.377 1.00 87.38 85 VAL A O 1
ATOM 672 N N . ARG A 1 86 ? 1.236 -4.137 0.613 1.00 87.12 86 ARG A N 1
ATOM 673 C CA . ARG A 1 86 ? 1.077 -5.207 1.614 1.00 87.12 86 ARG A CA 1
ATOM 674 C C . ARG A 1 86 ? 1.319 -4.714 3.039 1.00 87.12 86 ARG A C 1
ATOM 676 O O . ARG A 1 86 ? 0.610 -5.153 3.938 1.00 87.12 86 ARG A O 1
ATOM 683 N N . GLY A 1 87 ? 2.290 -3.820 3.234 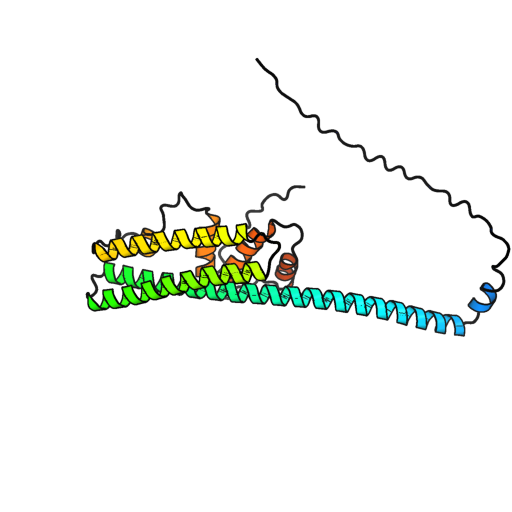1.00 90.06 87 GLY A N 1
ATOM 684 C CA . GLY A 1 87 ? 2.531 -3.177 4.527 1.00 90.06 87 GLY A CA 1
ATOM 685 C C . GLY A 1 87 ? 1.310 -2.386 4.992 1.00 90.06 87 GLY A C 1
ATOM 686 O O . GLY A 1 87 ? 0.792 -2.640 6.075 1.00 90.06 87 GLY A O 1
ATOM 687 N N . LEU A 1 88 ? 0.776 -1.527 4.120 1.00 91.00 88 LEU A N 1
ATOM 688 C CA . LEU A 1 88 ? -0.443 -0.769 4.409 1.00 91.00 88 LEU A CA 1
ATOM 689 C C . LEU A 1 88 ? -1.641 -1.677 4.730 1.00 91.00 88 LEU A C 1
ATOM 691 O O . LEU A 1 88 ? -2.403 -1.397 5.652 1.00 91.00 88 LEU A O 1
ATOM 695 N N . ALA A 1 89 ? -1.801 -2.776 3.991 1.00 88.06 89 ALA A N 1
ATOM 696 C CA . ALA A 1 89 ? -2.874 -3.735 4.230 1.00 88.06 89 ALA A CA 1
ATOM 697 C C . ALA A 1 89 ? -2.763 -4.434 5.589 1.00 88.06 89 ALA A C 1
ATOM 699 O O . ALA A 1 89 ? -3.779 -4.660 6.245 1.00 88.06 89 ALA A O 1
ATOM 700 N N . ALA A 1 90 ? -1.544 -4.749 6.035 1.00 89.12 90 ALA A N 1
ATOM 701 C CA . ALA A 1 90 ? -1.319 -5.315 7.359 1.00 89.12 90 ALA A CA 1
ATOM 702 C C . ALA A 1 90 ? -1.700 -4.323 8.471 1.00 89.12 90 ALA A C 1
ATOM 704 O O . ALA A 1 90 ? -2.372 -4.708 9.430 1.00 89.12 90 ALA A O 1
ATOM 705 N N . ASP A 1 91 ? -1.343 -3.046 8.312 1.00 93.06 91 ASP A N 1
ATOM 706 C CA . ASP A 1 91 ? -1.712 -1.994 9.265 1.00 93.06 91 ASP A CA 1
ATOM 707 C C . ASP A 1 91 ? -3.230 -1.763 9.294 1.00 93.06 91 ASP A C 1
ATOM 709 O O . ASP A 1 91 ? -3.816 -1.591 10.366 1.00 93.06 91 ASP A O 1
ATOM 713 N N . TYR A 1 92 ? -3.891 -1.831 8.132 1.00 89.88 92 TYR A N 1
ATOM 714 C CA . TYR A 1 92 ? -5.347 -1.730 8.036 1.00 89.88 92 TYR A CA 1
ATOM 715 C C . TYR A 1 92 ? -6.050 -2.891 8.745 1.00 89.88 92 TYR A C 1
ATOM 717 O O . TYR A 1 92 ? -6.964 -2.676 9.541 1.00 89.88 92 TYR A O 1
ATOM 725 N N . ALA A 1 93 ? -5.582 -4.121 8.526 1.00 87.56 93 ALA A N 1
ATOM 726 C CA . ALA A 1 93 ? -6.117 -5.294 9.207 1.00 87.56 93 ALA A CA 1
ATOM 727 C C . ALA A 1 93 ? -5.938 -5.199 10.733 1.00 87.56 93 ALA A C 1
ATOM 729 O O . ALA A 1 93 ? -6.844 -5.557 11.486 1.00 87.56 93 ALA A O 1
ATOM 730 N N . ALA A 1 94 ? -4.798 -4.682 11.206 1.00 90.25 94 ALA A N 1
ATOM 731 C CA . ALA A 1 94 ? -4.575 -4.453 12.631 1.00 90.25 94 ALA A CA 1
ATOM 732 C C . ALA A 1 94 ? -5.570 -3.433 13.211 1.00 90.25 94 ALA A C 1
ATOM 734 O O . ALA A 1 94 ? -6.134 -3.681 14.278 1.00 90.25 94 ALA A O 1
ATOM 735 N N . TYR A 1 95 ? -5.821 -2.331 12.497 1.00 93.00 95 TYR A N 1
ATOM 736 C CA . TYR A 1 95 ? -6.833 -1.336 12.860 1.00 93.00 95 TYR A CA 1
ATOM 737 C C . TYR A 1 95 ? -8.237 -1.949 12.970 1.00 93.00 95 TYR A C 1
ATOM 739 O O . TYR A 1 95 ? -8.898 -1.789 14.000 1.00 93.00 95 TYR A O 1
ATOM 747 N N . GLU A 1 96 ? -8.674 -2.713 11.963 1.00 88.56 96 GLU A N 1
ATOM 748 C CA . GLU A 1 96 ? -9.996 -3.351 11.977 1.00 88.56 96 GLU A CA 1
ATOM 749 C C . GLU A 1 96 ? -10.145 -4.358 13.122 1.00 88.56 96 GLU A C 1
ATOM 751 O O . GLU A 1 96 ? -11.133 -4.321 13.858 1.00 88.56 96 GLU A O 1
ATOM 756 N N . VAL A 1 97 ? -9.159 -5.243 13.310 1.00 89.50 97 VAL A N 1
ATOM 757 C CA . VAL A 1 97 ? -9.201 -6.266 14.365 1.00 89.50 97 VAL A CA 1
ATOM 758 C C . VAL A 1 97 ? -9.268 -5.619 15.747 1.00 89.50 97 VAL A C 1
ATOM 760 O O . VAL A 1 97 ? -10.082 -6.028 16.577 1.00 89.50 97 VAL A O 1
ATOM 763 N N . ARG A 1 98 ? -8.446 -4.596 16.012 1.00 94.31 98 ARG A N 1
ATOM 764 C CA . ARG A 1 98 ? -8.436 -3.918 17.317 1.00 94.31 98 ARG A CA 1
ATOM 765 C C . ARG A 1 98 ? -9.728 -3.145 17.569 1.00 94.31 98 ARG A C 1
ATOM 767 O O . ARG A 1 98 ? -10.255 -3.203 18.680 1.00 94.31 98 ARG A O 1
ATOM 774 N N . GLY A 1 99 ? -10.280 -2.488 16.549 1.00 91.75 99 GLY A N 1
ATOM 775 C CA . GLY A 1 99 ? -11.566 -1.807 16.675 1.00 91.75 99 GLY A CA 1
ATOM 776 C C . GLY A 1 99 ? -12.720 -2.783 16.924 1.00 91.75 99 GLY A C 1
ATOM 777 O O . GLY A 1 99 ? -13.567 -2.530 17.781 1.00 91.75 99 GLY A O 1
ATOM 778 N N . ASP A 1 100 ? -12.736 -3.943 16.261 1.00 89.00 100 ASP A N 1
ATOM 779 C CA . ASP A 1 100 ? -13.766 -4.961 16.492 1.00 89.00 100 ASP A CA 1
ATOM 780 C C . ASP A 1 100 ? -13.667 -5.566 17.903 1.00 89.00 100 ASP A C 1
ATOM 782 O O . ASP A 1 100 ? -14.687 -5.733 18.576 1.00 89.00 100 ASP A O 1
ATOM 786 N N . LEU A 1 101 ? -12.451 -5.817 18.406 1.00 91.56 101 LEU A N 1
ATOM 787 C CA . LEU A 1 101 ? -12.235 -6.254 19.790 1.00 91.56 101 LEU A CA 1
ATOM 788 C C . LEU A 1 101 ? -12.768 -5.237 20.807 1.00 91.56 101 LEU A C 1
ATOM 790 O O . LEU A 1 101 ? -13.446 -5.633 21.760 1.00 91.56 101 LEU A O 1
ATOM 794 N N . LEU A 1 102 ? -12.513 -3.943 20.588 1.00 94.31 102 LEU A N 1
ATOM 795 C CA . LEU A 1 102 ? -13.035 -2.869 21.432 1.00 94.31 102 LEU A CA 1
ATOM 796 C C . LEU A 1 102 ? -14.568 -2.851 21.421 1.00 94.31 102 LEU A C 1
ATOM 798 O O . LEU A 1 102 ? -15.191 -2.889 22.484 1.00 94.31 102 LEU A O 1
ATOM 802 N N . VAL A 1 103 ? -15.198 -2.874 20.242 1.00 90.88 103 VAL A N 1
ATOM 803 C CA . VAL A 1 103 ? -16.665 -2.835 20.155 1.00 90.88 103 VAL A CA 1
ATOM 804 C C . VAL A 1 103 ? -17.299 -4.094 20.756 1.00 90.88 103 VAL A C 1
ATOM 806 O O . VAL A 1 103 ? -18.315 -4.001 21.448 1.00 90.88 103 VAL A O 1
ATOM 809 N N . ARG A 1 104 ? -16.702 -5.279 20.572 1.00 90.12 104 ARG A N 1
ATOM 810 C CA . ARG A 1 104 ? -17.158 -6.510 21.243 1.00 90.12 104 ARG A CA 1
ATOM 811 C C . ARG A 1 104 ? -17.028 -6.416 22.762 1.00 90.12 104 ARG A C 1
ATOM 813 O O . ARG A 1 104 ? -17.925 -6.875 23.466 1.00 90.12 104 ARG A O 1
ATOM 820 N N . ALA A 1 105 ? -15.947 -5.826 23.275 1.00 93.50 105 ALA A N 1
ATOM 821 C CA . ALA A 1 105 ? -15.761 -5.594 24.706 1.00 93.50 105 ALA A CA 1
ATOM 822 C C . ALA A 1 105 ? -16.821 -4.640 25.275 1.00 93.50 105 ALA A C 1
ATOM 824 O O . ALA A 1 105 ? -17.402 -4.922 26.324 1.00 93.50 105 ALA A O 1
ATOM 825 N N . MET A 1 106 ? -17.152 -3.574 24.545 1.00 93.06 106 MET A N 1
ATOM 826 C CA . MET A 1 106 ? -18.248 -2.671 24.902 1.00 93.06 106 MET A CA 1
ATOM 827 C C . MET A 1 106 ? -19.603 -3.390 24.897 1.00 93.06 106 MET A C 1
ATOM 829 O O . MET A 1 106 ? -20.356 -3.273 25.860 1.00 93.06 106 MET A O 1
ATOM 833 N N . LYS A 1 107 ? -19.886 -4.202 23.865 1.00 90.44 107 LYS A N 1
ATOM 834 C CA . LYS A 1 107 ? -21.123 -4.999 23.748 1.00 90.44 107 LYS A CA 1
ATOM 835 C C . LYS A 1 107 ? -21.354 -5.921 24.949 1.00 90.44 107 LYS A C 1
ATOM 837 O O . LYS A 1 107 ? -22.488 -6.061 25.392 1.00 90.44 107 LYS A O 1
ATOM 842 N N . ARG A 1 108 ? -20.296 -6.540 25.483 1.00 93.94 108 ARG A N 1
ATOM 843 C CA . ARG A 1 108 ? -20.386 -7.440 26.649 1.00 93.94 108 ARG A CA 1
ATOM 844 C C . ARG A 1 108 ? -20.301 -6.738 28.007 1.00 93.94 108 ARG A C 1
ATOM 846 O O . ARG A 1 108 ? -20.299 -7.429 29.019 1.00 93.94 108 ARG A O 1
ATOM 853 N N . GLY A 1 109 ? -20.181 -5.409 28.046 1.00 93.81 109 GLY A N 1
ATOM 854 C CA . GLY A 1 109 ? -20.002 -4.671 29.300 1.00 93.81 109 GLY A CA 1
ATOM 855 C C . GLY A 1 109 ? -18.696 -5.024 30.018 1.00 93.81 109 GLY A C 1
ATOM 856 O O . GLY A 1 109 ? -18.697 -5.258 31.225 1.00 93.81 109 GLY A O 1
ATOM 857 N N . ALA A 1 110 ? -17.591 -5.119 29.269 1.00 96.12 110 ALA A N 1
ATOM 858 C CA . ALA A 1 110 ? -16.260 -5.381 29.813 1.00 96.12 110 ALA A CA 1
ATOM 859 C C . ALA A 1 110 ? -15.865 -4.392 30.926 1.00 96.12 110 ALA A C 1
ATOM 861 O O . ALA A 1 110 ? -16.381 -3.276 31.022 1.00 96.12 110 ALA A O 1
ATOM 862 N N . SER A 1 111 ? -14.908 -4.797 31.766 1.00 97.38 111 SER A N 1
ATOM 863 C CA . SER A 1 111 ? -14.429 -3.945 32.858 1.00 97.38 111 SER A CA 1
ATOM 864 C C . SER A 1 111 ? -13.783 -2.656 32.330 1.00 97.38 111 SER A C 1
ATOM 866 O O . SER A 1 111 ? -13.206 -2.629 31.243 1.00 97.38 111 SER A O 1
ATOM 868 N N . ARG A 1 112 ? -13.834 -1.570 33.115 1.00 96.62 112 ARG A N 1
ATOM 869 C CA . ARG A 1 112 ? -13.274 -0.269 32.702 1.00 96.62 112 ARG A CA 1
ATOM 870 C C . ARG A 1 112 ? -11.782 -0.347 32.368 1.00 96.62 112 ARG A C 1
ATOM 872 O O . ARG A 1 112 ? -11.332 0.325 31.449 1.00 96.62 112 ARG A O 1
ATOM 879 N N . THR A 1 113 ? -11.022 -1.154 33.102 1.00 98.00 113 THR A N 1
ATOM 880 C CA . THR A 1 113 ? -9.589 -1.359 32.856 1.00 98.00 113 THR A CA 1
ATOM 881 C C . THR A 1 113 ? -9.350 -2.032 31.507 1.00 98.00 113 THR A C 1
ATOM 883 O O . THR A 1 113 ? -8.521 -1.560 30.738 1.00 98.00 113 THR A O 1
ATOM 886 N N . GLU A 1 114 ? -10.127 -3.067 31.184 1.00 97.50 114 GLU A N 1
ATOM 887 C CA . GLU A 1 114 ? -10.073 -3.757 29.892 1.00 97.50 114 GLU A CA 1
ATOM 888 C C . GLU A 1 114 ? -10.435 -2.828 28.724 1.00 97.50 114 GLU A C 1
ATOM 890 O O . GLU A 1 114 ? -9.730 -2.800 27.716 1.00 97.50 114 GLU A O 1
ATOM 895 N N . LEU A 1 115 ? -11.487 -2.017 28.879 1.00 96.62 115 LEU A N 1
ATOM 896 C CA . LEU A 1 115 ? -11.898 -1.034 27.872 1.00 96.62 115 LEU A CA 1
ATOM 897 C C . LEU A 1 115 ? -10.822 0.031 27.620 1.00 96.62 115 LEU A C 1
ATOM 899 O O . LEU A 1 115 ? -10.566 0.363 26.466 1.00 96.62 115 LEU A O 1
ATOM 903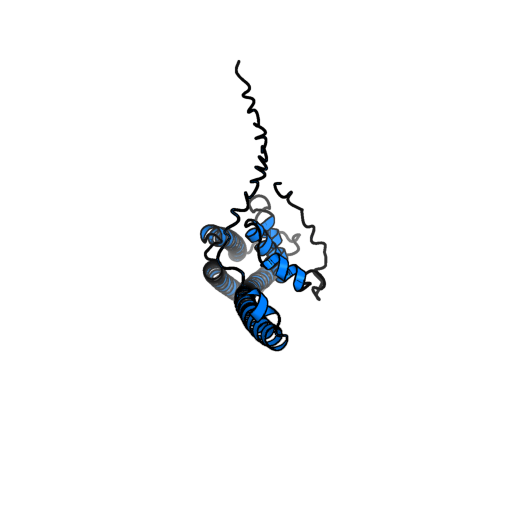 N N . ILE A 1 116 ? -10.158 0.527 28.670 1.00 97.50 116 ILE A N 1
ATOM 904 C CA . ILE A 1 116 ? -9.053 1.491 28.539 1.00 97.50 116 ILE A CA 1
ATOM 905 C C . ILE A 1 116 ? -7.884 0.876 27.761 1.00 97.50 116 ILE A C 1
ATOM 907 O O . ILE A 1 116 ? -7.321 1.532 26.885 1.00 97.50 116 ILE A O 1
ATOM 911 N N . THR A 1 117 ? -7.521 -0.376 28.056 1.00 98.12 117 THR A N 1
ATOM 912 C CA . THR A 1 117 ? -6.443 -1.071 27.340 1.00 98.12 117 THR A CA 1
ATOM 913 C C . THR A 1 117 ? -6.784 -1.245 25.862 1.00 98.12 117 THR A C 1
ATOM 915 O O . THR A 1 117 ? -5.999 -0.834 25.014 1.00 98.12 117 THR A O 1
ATOM 918 N N . LEU A 1 118 ? -7.974 -1.764 25.544 1.00 97.31 118 LEU A N 1
ATOM 919 C CA . LEU A 1 118 ? -8.400 -1.966 24.156 1.00 97.31 118 LEU A CA 1
ATOM 920 C C . LEU A 1 118 ? -8.538 -0.649 23.385 1.00 97.31 118 LEU A C 1
ATOM 922 O O . LEU A 1 118 ? -8.183 -0.598 22.209 1.00 97.31 118 LEU A O 1
ATOM 926 N N . LYS A 1 119 ? -9.006 0.423 24.038 1.00 97.62 119 LYS A N 1
ATOM 927 C CA . LYS A 1 119 ? -9.087 1.755 23.428 1.00 97.62 119 LYS A CA 1
ATOM 928 C C . LYS A 1 119 ? -7.709 2.282 23.055 1.00 97.62 119 LYS A C 1
ATOM 930 O O . LYS A 1 119 ? -7.512 2.722 21.930 1.00 97.62 119 LYS A O 1
ATOM 935 N N . ARG A 1 120 ? -6.745 2.178 23.971 1.00 98.25 120 ARG A N 1
ATOM 936 C CA . ARG A 1 120 ? -5.360 2.580 23.714 1.00 98.25 120 ARG A CA 1
ATOM 937 C C . ARG A 1 120 ? -4.756 1.794 22.548 1.00 98.25 120 ARG A C 1
ATOM 939 O O . ARG A 1 120 ? -4.116 2.388 21.688 1.00 98.25 120 ARG A O 1
ATOM 946 N N . ASP A 1 121 ? -4.960 0.480 22.515 1.00 97.88 121 ASP A N 1
ATOM 947 C CA . ASP A 1 121 ? -4.412 -0.368 21.455 1.00 97.88 121 ASP A CA 1
ATOM 948 C C . ASP A 1 121 ? -5.069 -0.047 20.092 1.00 97.88 121 ASP A C 1
ATOM 950 O O . ASP A 1 121 ? -4.396 -0.040 19.058 1.00 97.88 121 ASP A O 1
ATOM 954 N N . PHE A 1 122 ? -6.370 0.266 20.075 1.00 96.69 122 PHE A N 1
ATOM 955 C CA . PHE A 1 122 ? -7.067 0.770 18.888 1.00 96.69 122 PHE A CA 1
ATOM 956 C C . PHE A 1 122 ? -6.491 2.116 18.412 1.00 96.69 122 PHE A C 1
ATOM 958 O O . PHE A 1 122 ? -6.129 2.239 17.240 1.00 96.69 122 PHE A O 1
ATOM 965 N N . ASP A 1 123 ? -6.311 3.082 19.313 1.00 97.44 123 ASP A N 1
ATOM 966 C CA . ASP A 1 123 ? -5.772 4.412 18.989 1.00 97.44 123 ASP A CA 1
ATOM 967 C C . ASP A 1 123 ? -4.353 4.345 18.428 1.00 97.44 123 ASP A C 1
ATOM 969 O O . ASP A 1 123 ? -4.025 5.030 17.457 1.00 97.44 123 ASP A O 1
ATOM 973 N N . GLU A 1 124 ? -3.523 3.466 18.988 1.00 97.94 124 GLU A N 1
ATOM 974 C CA . GLU A 1 124 ? -2.189 3.185 18.465 1.00 97.94 124 GLU A CA 1
ATOM 975 C C . GLU A 1 124 ? -2.255 2.652 17.024 1.00 97.94 124 GLU A C 1
ATOM 977 O O . GLU A 1 124 ? -1.535 3.137 16.151 1.00 97.94 124 GLU A O 1
ATOM 982 N N . SER A 1 125 ? -3.141 1.689 16.737 1.00 96.50 125 SER A N 1
ATOM 983 C CA . SER A 1 125 ? -3.278 1.158 15.372 1.00 96.50 125 SER A CA 1
ATOM 984 C C . SER A 1 125 ? -3.802 2.186 14.375 1.00 96.50 125 SER A C 1
ATOM 986 O O . SER A 1 125 ? -3.341 2.212 13.237 1.00 96.50 125 SER A O 1
ATOM 988 N N . TYR A 1 126 ? -4.706 3.069 14.801 1.00 96.19 126 TYR A N 1
ATOM 989 C CA . TYR A 1 126 ? -5.189 4.172 13.977 1.00 96.19 126 TYR A CA 1
ATOM 990 C C . TYR A 1 126 ? -4.065 5.166 13.646 1.00 96.19 126 TYR A C 1
ATOM 992 O O . TYR A 1 126 ? -3.899 5.547 12.485 1.00 96.19 126 TYR A O 1
ATOM 1000 N N . ALA A 1 127 ? -3.254 5.545 14.640 1.00 96.50 127 ALA A N 1
ATOM 1001 C CA . ALA A 1 127 ? -2.105 6.423 14.436 1.00 96.50 127 ALA A CA 1
ATOM 1002 C C . ALA A 1 127 ? -1.079 5.804 13.472 1.00 96.50 127 ALA A C 1
ATOM 1004 O O . ALA A 1 127 ? -0.641 6.472 12.532 1.00 96.50 127 ALA A O 1
ATOM 1005 N N . ASN A 1 128 ? -0.754 4.520 13.655 1.00 95.75 128 ASN A N 1
ATOM 1006 C CA . ASN A 1 128 ? 0.160 3.789 12.775 1.00 95.75 128 ASN A CA 1
ATOM 1007 C C . ASN A 1 128 ? -0.373 3.729 11.341 1.00 95.75 128 ASN A C 1
ATOM 1009 O O . ASN A 1 128 ? 0.339 4.092 10.408 1.00 95.75 128 ASN A O 1
ATOM 1013 N N . LEU A 1 129 ? -1.646 3.366 11.163 1.00 94.25 129 LEU A N 1
ATOM 1014 C CA . LEU A 1 129 ? -2.280 3.301 9.851 1.00 94.25 129 LEU A CA 1
ATOM 1015 C C . LEU A 1 129 ? -2.272 4.661 9.136 1.00 94.25 129 LEU A C 1
ATOM 1017 O O . LEU A 1 129 ? -1.984 4.717 7.943 1.00 94.25 129 LEU A O 1
ATOM 1021 N N . LYS A 1 130 ? -2.523 5.769 9.849 1.00 94.25 130 LYS A N 1
ATOM 1022 C CA . LYS A 1 130 ? -2.485 7.123 9.269 1.00 94.25 130 LYS A CA 1
ATOM 1023 C C . LYS A 1 130 ? -1.091 7.481 8.741 1.00 94.25 130 LYS A C 1
ATOM 1025 O O . LYS A 1 130 ? -0.966 8.018 7.639 1.00 94.25 130 LYS A O 1
ATOM 1030 N N . VAL A 1 131 ? -0.040 7.148 9.494 1.00 94.69 131 VAL A N 1
ATOM 1031 C CA . VAL A 1 131 ? 1.356 7.339 9.063 1.00 94.69 131 VAL A CA 1
ATOM 1032 C C . VAL A 1 131 ? 1.690 6.429 7.876 1.00 94.69 131 VAL A C 1
ATOM 1034 O O . VAL A 1 131 ? 2.273 6.884 6.886 1.00 94.69 131 VAL A O 1
ATOM 1037 N N . SER A 1 132 ? 1.289 5.160 7.930 1.00 92.44 132 SER A N 1
ATOM 1038 C CA . SER A 1 132 ? 1.526 4.192 6.858 1.00 92.44 132 SER A CA 1
ATOM 1039 C C . SER A 1 132 ? 0.813 4.560 5.563 1.00 92.44 132 SER A C 1
ATOM 1041 O O . SER A 1 132 ? 1.422 4.460 4.501 1.00 92.44 132 SER A O 1
ATOM 1043 N N . ALA A 1 133 ? -0.427 5.049 5.619 1.00 90.56 133 ALA A N 1
ATOM 1044 C CA . ALA A 1 133 ? -1.172 5.499 4.444 1.00 90.56 133 ALA A CA 1
ATOM 1045 C C . ALA A 1 133 ? -0.466 6.673 3.752 1.00 90.56 133 ALA A C 1
ATOM 1047 O O . ALA A 1 133 ? -0.215 6.626 2.548 1.00 90.56 133 ALA A O 1
ATOM 1048 N N . PHE A 1 134 ? -0.056 7.685 4.524 1.00 90.25 134 PHE A N 1
ATOM 1049 C CA . PHE A 1 134 ? 0.661 8.844 3.994 1.00 90.25 134 PHE A CA 1
ATOM 1050 C C . PHE A 1 134 ? 2.011 8.462 3.368 1.00 90.25 134 PHE A C 1
ATOM 1052 O O . PHE A 1 134 ? 2.306 8.822 2.228 1.00 90.25 134 PHE A O 1
ATOM 1059 N N . THR A 1 135 ? 2.827 7.688 4.090 1.00 92.00 135 THR A N 1
ATOM 1060 C CA . THR A 1 135 ? 4.149 7.261 3.600 1.00 92.00 135 THR A CA 1
ATOM 1061 C C . THR A 1 135 ? 4.046 6.325 2.397 1.00 92.00 135 THR A C 1
ATOM 1063 O O . THR A 1 135 ? 4.870 6.400 1.487 1.00 92.00 135 THR A O 1
ATOM 1066 N N . THR A 1 136 ? 3.023 5.471 2.354 1.00 90.06 136 THR A N 1
ATOM 1067 C CA . THR A 1 136 ? 2.727 4.598 1.214 1.00 90.06 136 THR A CA 1
ATOM 1068 C C . THR A 1 136 ? 2.359 5.412 -0.020 1.00 90.06 136 THR A C 1
ATOM 1070 O O . THR A 1 136 ? 2.949 5.187 -1.078 1.00 90.06 136 THR A O 1
ATOM 1073 N N . GLY A 1 137 ? 1.475 6.405 0.118 1.00 87.12 137 GLY A N 1
ATOM 1074 C CA . GLY A 1 137 ? 1.127 7.318 -0.971 1.00 87.12 137 GLY A CA 1
ATOM 1075 C C . GLY A 1 137 ? 2.353 8.010 -1.568 1.00 87.12 137 GLY A C 1
ATOM 1076 O O . GLY A 1 137 ? 2.549 7.968 -2.782 1.00 87.12 137 GLY A O 1
ATOM 1077 N N . GLN A 1 138 ? 3.242 8.544 -0.722 1.00 90.12 138 GLN A N 1
ATOM 1078 C CA . GLN A 1 138 ? 4.492 9.172 -1.174 1.00 90.12 138 GLN A CA 1
ATOM 1079 C C . GLN A 1 138 ? 5.431 8.194 -1.890 1.00 90.12 138 GLN A C 1
ATOM 1081 O O . GLN A 1 138 ? 5.986 8.518 -2.939 1.00 90.12 138 GLN A O 1
ATOM 1086 N N . LYS A 1 139 ? 5.621 6.983 -1.352 1.00 91.62 139 LYS A N 1
ATOM 1087 C CA . LYS A 1 139 ? 6.493 5.983 -1.985 1.00 91.62 139 LYS A CA 1
ATOM 1088 C C . LYS A 1 139 ? 5.956 5.544 -3.346 1.00 91.62 139 LYS A C 1
ATOM 1090 O O . LYS A 1 139 ? 6.732 5.448 -4.289 1.00 91.62 139 LYS A O 1
ATOM 1095 N N . ILE A 1 140 ? 4.648 5.322 -3.471 1.00 86.88 140 ILE A N 1
ATOM 1096 C CA . ILE A 1 140 ? 4.033 4.947 -4.752 1.00 86.88 140 ILE A CA 1
ATOM 1097 C C . ILE A 1 140 ? 4.142 6.099 -5.760 1.00 86.88 140 ILE A C 1
ATOM 1099 O O . ILE A 1 140 ? 4.493 5.848 -6.912 1.00 86.88 140 ILE A O 1
ATOM 1103 N N . ALA A 1 141 ? 3.931 7.350 -5.334 1.00 86.75 141 ALA A N 1
ATOM 1104 C CA . ALA A 1 141 ? 4.121 8.522 -6.192 1.00 86.75 141 ALA A CA 1
ATOM 1105 C C . ALA A 1 141 ? 5.567 8.635 -6.713 1.00 86.75 141 ALA A C 1
ATOM 1107 O O . ALA A 1 141 ? 5.778 8.926 -7.889 1.00 86.75 141 ALA A O 1
ATOM 1108 N N . ASN A 1 142 ? 6.562 8.311 -5.880 1.00 90.00 142 ASN A N 1
ATOM 1109 C CA . ASN A 1 142 ? 7.969 8.280 -6.293 1.00 90.00 142 ASN A CA 1
ATOM 1110 C C . ASN A 1 142 ? 8.279 7.157 -7.298 1.00 90.00 142 ASN A C 1
ATOM 1112 O O . ASN A 1 142 ? 9.122 7.339 -8.176 1.00 90.00 142 ASN A O 1
ATOM 1116 N N . ILE A 1 143 ? 7.610 6.004 -7.184 1.00 88.88 143 ILE A N 1
ATOM 1117 C 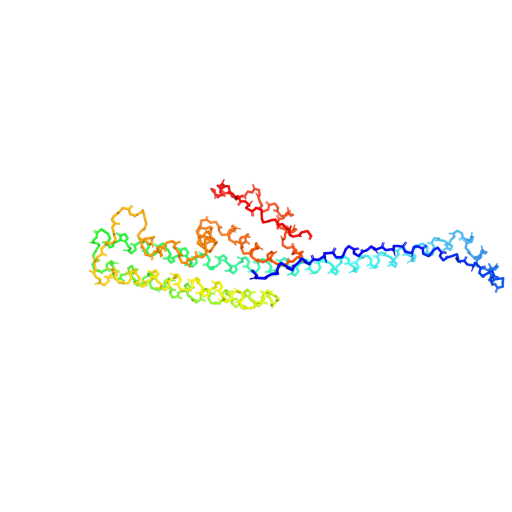CA . ILE A 1 143 ? 7.766 4.886 -8.127 1.00 88.88 143 ILE A CA 1
ATOM 1118 C C . ILE A 1 143 ? 7.106 5.213 -9.479 1.00 88.88 143 ILE A C 1
ATOM 1120 O O . ILE A 1 143 ? 7.635 4.848 -10.532 1.00 88.88 143 ILE A O 1
ATOM 1124 N N . TYR A 1 144 ? 5.976 5.925 -9.461 1.00 85.25 144 TYR A N 1
ATOM 1125 C CA . TYR A 1 144 ? 5.179 6.258 -10.643 1.00 85.25 144 TYR A CA 1
ATOM 1126 C C . TYR A 1 144 ? 4.964 7.777 -10.787 1.00 85.25 144 TYR A C 1
ATOM 1128 O O . TYR A 1 144 ? 3.841 8.264 -10.672 1.00 85.25 144 TYR A O 1
ATOM 1136 N N . PRO A 1 145 ? 6.006 8.557 -11.127 1.00 82.69 145 PRO A N 1
ATOM 1137 C CA . PRO A 1 145 ? 5.890 10.016 -11.217 1.00 82.69 145 PRO A CA 1
ATOM 1138 C C . PRO A 1 145 ? 4.926 10.480 -12.324 1.00 82.69 145 PRO A C 1
ATOM 1140 O O . PRO A 1 145 ? 4.411 11.593 -12.284 1.00 82.69 145 PRO A O 1
ATOM 1143 N N . SER A 1 146 ? 4.661 9.636 -13.328 1.00 79.06 146 SER A N 1
ATOM 1144 C CA . SER A 1 146 ? 3.782 9.961 -14.456 1.00 79.06 146 SER A CA 1
ATOM 1145 C C . SER A 1 146 ? 2.297 9.699 -14.204 1.00 79.06 146 SER A C 1
ATOM 1147 O O . SER A 1 146 ? 1.483 10.136 -15.014 1.00 79.06 146 SER A O 1
ATOM 1149 N N . SER A 1 147 ? 1.916 8.983 -13.136 1.00 64.06 147 SER A N 1
ATOM 1150 C CA . SER A 1 147 ? 0.505 8.641 -12.878 1.00 64.06 147 SER A CA 1
ATOM 1151 C C . SER A 1 147 ? -0.310 9.784 -12.260 1.00 64.06 147 SER A C 1
ATOM 1153 O O . SER A 1 147 ? -1.487 9.591 -11.971 1.00 64.06 147 SER A O 1
ATOM 1155 N N . GLY A 1 148 ? 0.282 10.974 -12.117 1.00 61.47 148 GLY A N 1
ATOM 1156 C CA . GLY A 1 148 ? -0.351 12.135 -11.502 1.00 61.47 148 GLY A CA 1
ATOM 1157 C C . GLY A 1 148 ? -0.392 11.975 -9.988 1.00 61.47 148 GLY A C 1
ATOM 1158 O O . GLY A 1 148 ? -1.216 11.235 -9.456 1.00 61.47 148 GLY A O 1
ATOM 1159 N N . GLU A 1 149 ? 0.502 12.681 -9.298 1.00 69.88 149 GLU A N 1
ATOM 1160 C CA . GLU A 1 149 ? 0.555 12.753 -7.832 1.00 69.88 149 GLU A CA 1
ATOM 1161 C C . GLU A 1 149 ? -0.835 13.047 -7.234 1.00 69.88 149 GLU A C 1
ATOM 1163 O O . GLU A 1 149 ? -1.245 12.414 -6.263 1.00 69.88 149 GLU A O 1
ATOM 1168 N N . ASP A 1 150 ? -1.619 13.886 -7.918 1.00 72.88 150 ASP A N 1
ATOM 1169 C CA . ASP A 1 150 ? -2.984 14.266 -7.549 1.00 72.88 150 ASP A CA 1
ATOM 1170 C C . ASP A 1 150 ? -3.957 13.081 -7.423 1.00 72.88 150 ASP A C 1
ATOM 1172 O O . ASP A 1 150 ? -4.796 13.070 -6.523 1.00 72.88 150 ASP A O 1
ATOM 1176 N N . ALA A 1 151 ? -3.864 12.069 -8.296 1.00 70.88 151 ALA A N 1
ATOM 1177 C CA . ALA A 1 151 ? -4.790 10.932 -8.273 1.00 70.88 151 ALA A CA 1
ATOM 1178 C C . ALA A 1 151 ? -4.531 10.030 -7.060 1.00 70.88 151 ALA A C 1
ATOM 1180 O O . ALA A 1 151 ? -5.460 9.639 -6.356 1.00 70.88 151 ALA A O 1
ATOM 1181 N N . ILE A 1 152 ? -3.252 9.763 -6.784 1.00 71.50 152 ILE A N 1
ATOM 1182 C CA . ILE A 1 152 ? -2.819 8.948 -5.648 1.00 71.50 152 ILE A CA 1
ATOM 1183 C C . ILE A 1 152 ? -3.160 9.671 -4.340 1.00 71.50 152 ILE A C 1
ATOM 1185 O O . ILE A 1 152 ? -3.764 9.084 -3.444 1.00 71.50 152 ILE A O 1
ATOM 1189 N N . VAL A 1 153 ? -2.837 10.964 -4.239 1.00 72.88 153 VAL A N 1
ATOM 1190 C CA . VAL A 1 153 ? -3.150 11.777 -3.055 1.00 72.88 153 VAL A CA 1
ATOM 1191 C C . VAL A 1 153 ? -4.662 11.849 -2.808 1.00 72.88 153 VAL A C 1
ATOM 1193 O O . VAL A 1 153 ? -5.084 11.770 -1.654 1.00 72.88 153 VAL A O 1
ATOM 1196 N N . SER A 1 154 ? -5.481 11.930 -3.863 1.00 77.62 154 SER A N 1
ATOM 1197 C CA . SER A 1 154 ? -6.944 11.925 -3.741 1.00 77.62 154 SER A CA 1
ATOM 1198 C C . SER A 1 154 ? -7.476 10.621 -3.138 1.00 77.62 154 SER A C 1
ATOM 1200 O O . SER A 1 154 ? -8.268 10.674 -2.199 1.00 77.62 154 SER A O 1
ATOM 1202 N N . GLU A 1 155 ? -7.031 9.455 -3.621 1.00 77.06 155 GLU A N 1
ATOM 1203 C CA . GLU A 1 155 ? -7.496 8.154 -3.107 1.00 77.06 155 GLU A CA 1
ATOM 1204 C C . GLU A 1 155 ? -7.096 7.933 -1.637 1.00 77.06 155 GLU A C 1
ATOM 1206 O O . GLU A 1 155 ? -7.909 7.484 -0.824 1.00 77.06 155 GLU A O 1
ATOM 1211 N N . TYR A 1 156 ? -5.871 8.310 -1.251 1.00 78.38 156 TYR A N 1
ATOM 1212 C CA . TYR A 1 156 ? -5.449 8.237 0.154 1.00 78.38 156 TYR A CA 1
ATOM 1213 C C . TYR A 1 156 ? -6.164 9.261 1.043 1.00 78.38 156 TYR A C 1
ATOM 1215 O O . TYR A 1 156 ? -6.393 8.991 2.224 1.00 78.38 156 TYR A O 1
ATOM 1223 N N . GLY A 1 157 ? -6.556 10.411 0.489 1.00 80.50 157 GLY A N 1
ATOM 1224 C CA . GLY A 1 157 ? -7.402 11.387 1.172 1.00 80.50 157 GLY A CA 1
ATOM 1225 C C . GLY A 1 157 ? -8.780 10.820 1.516 1.00 80.50 157 GLY A C 1
ATOM 1226 O O . GLY A 1 157 ? -9.241 10.969 2.648 1.00 80.50 157 GLY A O 1
ATOM 1227 N N . GLU A 1 158 ? -9.409 10.111 0.576 1.00 82.38 158 GLU A N 1
ATOM 1228 C CA . GLU A 1 158 ? -10.690 9.426 0.797 1.00 82.38 158 GLU A CA 1
ATOM 1229 C C . GLU A 1 158 ? -10.583 8.329 1.866 1.00 82.38 158 GLU A C 1
ATOM 1231 O O . GLU A 1 158 ? -11.436 8.242 2.755 1.00 82.38 158 GLU A O 1
ATOM 1236 N N . LEU A 1 159 ? -9.510 7.530 1.834 1.00 83.12 159 LEU A N 1
ATOM 1237 C CA . LEU A 1 159 ? -9.237 6.537 2.875 1.00 83.12 159 LEU A CA 1
ATOM 1238 C C . LEU A 1 159 ? -9.080 7.195 4.255 1.00 83.12 159 LEU A C 1
ATOM 1240 O O . LEU A 1 159 ? -9.660 6.723 5.234 1.00 83.12 159 LEU A O 1
ATOM 1244 N N . GLY A 1 160 ? -8.352 8.312 4.329 1.00 87.75 160 GLY A N 1
ATOM 1245 C CA . GLY A 1 160 ? -8.186 9.085 5.559 1.00 87.75 160 GLY A CA 1
ATOM 1246 C C . GLY A 1 160 ? -9.518 9.566 6.136 1.00 87.75 160 GLY A C 1
ATOM 1247 O O . GLY A 1 160 ? -9.776 9.363 7.321 1.00 87.75 160 GLY A O 1
ATOM 1248 N N . GLN A 1 161 ? -10.403 10.114 5.298 1.00 87.88 161 GLN A N 1
ATOM 1249 C CA . GLN A 1 161 ? -11.749 10.530 5.716 1.00 87.88 161 GLN A CA 1
ATOM 1250 C C . GLN A 1 161 ? -12.594 9.347 6.206 1.00 87.88 161 GLN A C 1
ATOM 1252 O O . GLN A 1 161 ? -13.318 9.465 7.199 1.00 87.88 161 GLN A O 1
ATOM 1257 N N . MET A 1 162 ? -12.486 8.192 5.536 1.00 85.19 162 MET A N 1
ATOM 1258 C CA . MET A 1 162 ? -13.182 6.974 5.950 1.00 85.19 162 MET A CA 1
ATOM 1259 C C . MET A 1 162 ? -12.770 6.547 7.361 1.00 85.19 162 MET A C 1
ATOM 1261 O O . MET A 1 162 ? -13.621 6.252 8.209 1.00 85.19 162 MET A O 1
ATOM 1265 N N . MET A 1 163 ? -11.462 6.524 7.610 1.00 89.81 163 MET A N 1
ATOM 1266 C CA . MET A 1 163 ? -10.905 6.156 8.904 1.00 89.81 163 MET A CA 1
ATOM 1267 C C . MET A 1 163 ? -11.273 7.174 9.985 1.00 89.81 163 MET A C 1
ATOM 1269 O O . MET A 1 163 ? -11.688 6.772 11.066 1.00 89.81 163 MET A O 1
ATOM 1273 N N . GLU A 1 164 ? -11.177 8.475 9.697 1.00 91.94 164 GLU A N 1
ATOM 1274 C CA . GLU A 1 164 ? -11.507 9.545 10.647 1.00 91.94 164 GLU A CA 1
ATOM 1275 C C . GLU A 1 164 ? -12.955 9.450 11.130 1.00 91.94 164 GLU A C 1
ATOM 1277 O O . GLU A 1 164 ? -13.209 9.495 12.332 1.00 91.94 164 GLU A O 1
ATOM 1282 N N . HIS A 1 165 ? -13.902 9.232 10.220 1.00 89.00 165 HIS A N 1
ATOM 1283 C CA . HIS A 1 165 ? -15.303 9.049 10.591 1.00 89.00 165 HIS A CA 1
ATOM 1284 C C . HIS A 1 165 ? -15.539 7.768 11.398 1.00 89.00 165 HIS A C 1
ATOM 1286 O O . HIS A 1 165 ? -16.274 7.779 12.387 1.00 89.00 165 HIS A O 1
ATOM 1292 N N . THR A 1 166 ? -14.924 6.656 10.985 1.00 88.69 166 THR A N 1
ATOM 1293 C CA . THR A 1 166 ? -15.075 5.368 11.680 1.00 88.69 166 THR A CA 1
ATOM 1294 C C . THR A 1 166 ? -14.544 5.468 13.109 1.00 88.69 166 THR A C 1
ATOM 1296 O O . THR A 1 166 ? -15.231 5.076 14.052 1.00 88.69 166 THR A O 1
ATOM 1299 N N . THR A 1 167 ? -13.367 6.070 13.280 1.00 93.69 167 THR A N 1
ATOM 1300 C CA . THR A 1 167 ? -12.755 6.336 14.584 1.00 93.69 167 THR A CA 1
ATOM 1301 C C . THR A 1 167 ? -13.617 7.282 15.422 1.00 93.69 167 THR A C 1
ATOM 1303 O O . THR A 1 167 ? -13.938 6.938 16.554 1.00 93.69 167 THR A O 1
ATOM 1306 N N . ALA A 1 168 ? -14.104 8.396 14.861 1.00 93.19 168 ALA A N 1
ATOM 1307 C CA . ALA A 1 168 ? -14.973 9.334 15.580 1.00 93.19 168 ALA A CA 1
ATOM 1308 C C . ALA A 1 168 ? -16.280 8.686 16.073 1.00 93.19 168 ALA A C 1
ATOM 1310 O O . ALA A 1 168 ? -16.763 8.981 17.166 1.00 93.19 168 ALA A O 1
ATOM 1311 N N . CYS A 1 169 ? -16.854 7.775 15.287 1.00 91.00 169 CYS A N 1
ATOM 1312 C CA . CYS A 1 169 ? -18.034 7.017 15.687 1.00 91.00 169 CYS A CA 1
ATOM 1313 C C . CYS A 1 169 ? -17.740 6.045 16.843 1.00 91.00 169 CYS A C 1
ATOM 1315 O O . CYS A 1 169 ? -18.523 5.962 17.794 1.00 91.00 169 CYS A O 1
ATOM 1317 N N . ILE A 1 170 ? -16.606 5.337 16.793 1.00 92.31 170 ILE A N 1
ATOM 1318 C CA . ILE A 1 170 ? -16.161 4.451 17.878 1.00 92.31 170 ILE A CA 1
ATOM 1319 C C . ILE A 1 170 ? -15.884 5.262 19.151 1.00 92.31 170 ILE A C 1
ATOM 1321 O O . ILE A 1 170 ? -16.316 4.854 20.230 1.00 92.31 170 ILE A O 1
ATOM 1325 N N . ASP A 1 171 ? -15.242 6.424 19.029 1.00 95.06 171 ASP A N 1
ATOM 1326 C CA . ASP A 1 171 ? -14.970 7.340 20.140 1.00 95.06 171 ASP A CA 1
ATOM 1327 C C . ASP A 1 171 ? -16.267 7.819 20.800 1.00 95.06 171 ASP A C 1
ATOM 1329 O O . ASP A 1 171 ? -16.427 7.698 22.014 1.00 95.06 171 ASP A O 1
ATOM 1333 N N . ALA A 1 172 ? -17.249 8.255 20.007 1.00 92.62 172 ALA A N 1
ATOM 1334 C CA . ALA A 1 172 ? -18.549 8.679 20.522 1.00 92.62 172 ALA A CA 1
ATOM 1335 C C . ALA A 1 172 ? -19.288 7.546 21.259 1.00 92.62 172 ALA A C 1
ATOM 1337 O O . ALA A 1 172 ? -19.915 7.765 22.301 1.00 92.62 172 ALA A O 1
ATOM 1338 N N . ALA A 1 173 ? -19.215 6.312 20.753 1.00 91.50 173 ALA A N 1
ATOM 1339 C CA . ALA A 1 173 ? -19.795 5.159 21.436 1.00 91.50 173 ALA A CA 1
ATOM 1340 C C . ALA A 1 173 ? -19.053 4.830 22.738 1.00 91.50 173 ALA A C 1
ATOM 1342 O O . ALA A 1 173 ? -19.688 4.501 23.743 1.00 91.50 173 ALA A O 1
ATOM 1343 N N . TYR A 1 174 ? -17.722 4.938 22.735 1.00 94.19 174 TYR A N 1
ATOM 1344 C CA . TYR A 1 174 ? -16.884 4.715 23.909 1.00 94.19 174 TYR A CA 1
ATOM 1345 C C . TYR A 1 174 ? -17.193 5.728 25.019 1.00 94.19 174 TYR A C 1
ATOM 1347 O O . TYR A 1 174 ? -17.392 5.337 26.169 1.00 94.19 174 TYR A O 1
ATOM 1355 N N . GLU A 1 175 ? -17.310 7.012 24.677 1.00 94.88 175 GLU A N 1
ATOM 1356 C CA . GLU A 1 175 ? -17.614 8.089 25.626 1.00 94.88 175 GLU A CA 1
ATOM 1357 C C . GLU A 1 175 ? -19.032 7.999 26.196 1.00 94.88 175 GLU A C 1
ATOM 1359 O O . GLU A 1 175 ? -19.249 8.233 27.385 1.00 94.88 175 GLU A O 1
ATOM 1364 N N . THR A 1 176 ? -20.012 7.647 25.361 1.00 93.00 176 THR A N 1
ATOM 1365 C CA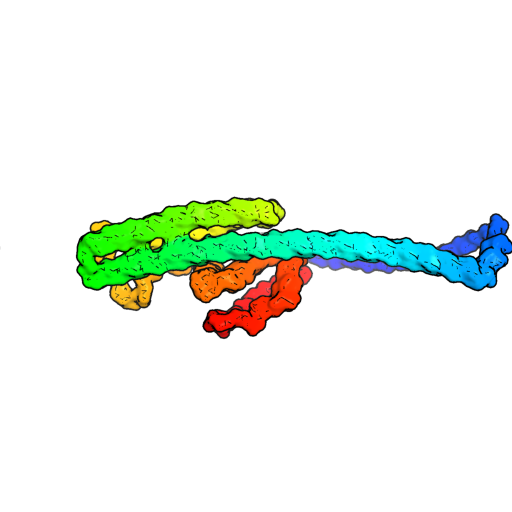 . THR A 1 176 ? -21.420 7.581 25.784 1.00 93.00 176 THR A CA 1
ATOM 1366 C C . THR A 1 176 ? -21.792 6.265 26.465 1.00 93.00 176 THR A C 1
ATOM 1368 O O . THR A 1 176 ? -22.869 6.175 27.059 1.00 93.00 176 THR A O 1
ATOM 1371 N N . GLY A 1 177 ? -20.956 5.228 26.347 1.00 89.69 177 GLY A N 1
ATOM 1372 C CA . GLY A 1 177 ? -21.271 3.868 26.788 1.00 89.69 177 GLY A CA 1
ATOM 1373 C C . GLY A 1 177 ? -22.449 3.235 26.035 1.00 89.69 177 GLY A C 1
ATOM 1374 O O . GLY A 1 177 ? -22.954 2.189 26.449 1.00 89.69 177 GLY A O 1
ATOM 1375 N N . LYS A 1 178 ? -22.923 3.860 24.947 1.00 85.62 178 LYS A N 1
ATOM 1376 C CA . LYS A 1 178 ? -24.024 3.340 24.136 1.00 85.62 178 LYS A CA 1
ATOM 1377 C C . LYS A 1 178 ? -23.479 2.342 23.129 1.00 85.62 178 LYS A C 1
ATOM 1379 O O . LYS A 1 178 ? -22.672 2.667 22.264 1.00 85.62 178 LYS A O 1
ATOM 1384 N N . VAL A 1 179 ? -23.958 1.114 23.242 1.00 76.81 179 VAL A N 1
ATOM 1385 C CA . VAL A 1 179 ? -23.612 0.026 22.336 1.00 76.81 179 VAL A CA 1
ATOM 1386 C C . VAL A 1 179 ? -24.449 0.142 21.056 1.00 76.81 179 VAL A C 1
ATOM 1388 O O . VAL A 1 179 ? -25.663 0.326 21.128 1.00 76.81 179 VAL A O 1
ATOM 1391 N N . PHE A 1 180 ? -23.813 0.019 19.886 1.00 75.19 180 PHE A N 1
ATOM 1392 C CA . PHE A 1 180 ? -24.504 -0.069 18.592 1.00 75.19 180 PHE A CA 1
ATOM 1393 C C . PHE A 1 180 ? -25.516 -1.224 18.583 1.00 75.19 180 PHE A C 1
ATOM 1395 O O . PHE A 1 180 ? -25.239 -2.278 19.160 1.00 75.19 180 PHE A O 1
ATOM 1402 N N . ASN A 1 181 ? -26.659 -1.047 17.905 1.00 71.31 181 ASN A N 1
ATOM 1403 C CA . ASN A 1 181 ? -27.710 -2.068 17.802 1.00 71.31 181 ASN A CA 1
ATOM 1404 C C . ASN A 1 181 ? -27.119 -3.462 17.511 1.00 71.31 181 ASN A C 1
ATOM 1406 O O . ASN A 1 181 ? -26.256 -3.625 16.643 1.00 71.31 181 ASN A O 1
ATOM 1410 N N . ALA A 1 182 ? -27.573 -4.460 18.275 1.00 55.91 182 ALA A N 1
ATOM 1411 C CA . ALA A 1 182 ? -26.965 -5.789 18.348 1.00 55.91 182 ALA A CA 1
ATOM 1412 C C . ALA A 1 182 ? -26.972 -6.566 17.018 1.00 55.91 182 ALA A C 1
ATOM 1414 O O . ALA A 1 182 ? -26.166 -7.480 16.857 1.00 55.91 182 ALA A O 1
ATOM 1415 N N . ASP A 1 183 ? -27.815 -6.169 16.063 1.00 65.69 183 ASP A N 1
ATOM 1416 C CA . ASP A 1 183 ? -28.107 -6.939 14.850 1.00 65.69 183 ASP A CA 1
ATOM 1417 C C . ASP A 1 183 ? -27.034 -6.852 13.754 1.00 65.69 183 ASP A C 1
ATOM 1419 O O . ASP A 1 183 ? -27.119 -7.573 12.760 1.00 65.69 183 ASP A O 1
ATOM 1423 N N . GLN A 1 184 ? -26.007 -6.005 13.903 1.00 65.19 184 GLN A N 1
ATOM 1424 C CA . GLN A 1 184 ? -24.903 -5.970 12.941 1.00 65.19 184 GLN A CA 1
ATOM 1425 C C . GLN A 1 184 ? -23.748 -6.908 13.345 1.00 65.19 184 GLN A C 1
ATOM 1427 O O . GLN A 1 184 ? -23.249 -6.813 14.477 1.00 65.19 184 GLN A O 1
ATOM 1432 N N . PRO A 1 185 ? -23.291 -7.787 12.422 1.00 54.94 185 PRO A N 1
ATOM 1433 C CA . PRO A 1 185 ? -22.344 -8.875 12.702 1.00 54.94 185 PRO A CA 1
ATOM 1434 C C . PRO A 1 185 ? -20.948 -8.393 13.116 1.00 54.94 185 PRO A C 1
ATOM 1436 O O . PRO A 1 185 ? -20.176 -9.151 13.698 1.00 54.94 185 PRO A O 1
ATOM 1439 N N . SER A 1 186 ? -20.638 -7.126 12.871 1.00 62.56 186 SER A N 1
ATOM 1440 C CA . SER A 1 186 ? -19.358 -6.501 13.183 1.00 62.56 186 SER A CA 1
ATOM 1441 C C . SER A 1 186 ? -19.623 -5.050 13.569 1.00 62.56 186 SER A C 1
ATOM 1443 O O . SER A 1 186 ? -20.190 -4.269 12.809 1.00 62.56 186 SER A O 1
ATOM 1445 N N . GLY A 1 187 ? -19.256 -4.689 14.798 1.00 58.78 187 GLY A N 1
ATOM 1446 C CA . GLY A 1 187 ? -19.570 -3.374 15.356 1.00 58.78 187 GLY A CA 1
ATOM 1447 C C . GLY A 1 187 ? -18.908 -2.218 14.603 1.00 58.78 187 GLY A C 1
ATOM 1448 O O . GLY A 1 187 ? -19.454 -1.121 14.558 1.00 58.78 187 GLY A O 1
ATOM 1449 N N . LEU A 1 188 ? -17.788 -2.498 13.931 1.00 66.25 188 LEU A N 1
ATOM 1450 C CA . LEU A 1 188 ? -17.110 -1.553 13.047 1.00 66.25 188 LEU A CA 1
ATOM 1451 C C . LEU A 1 188 ? -17.971 -1.146 11.841 1.00 66.25 188 LEU A C 1
ATOM 1453 O O . LEU A 1 188 ? -17.923 -0.000 11.404 1.00 66.25 188 LEU A O 1
ATOM 1457 N N . TYR A 1 189 ? -18.800 -2.060 11.328 1.00 70.62 189 TYR A N 1
ATOM 1458 C CA . TYR A 1 189 ? -19.645 -1.802 10.160 1.00 70.62 189 TYR A CA 1
ATOM 1459 C C . TYR A 1 189 ? -20.829 -0.896 10.500 1.00 70.62 189 TYR A C 1
ATOM 1461 O O . TYR A 1 189 ? -21.329 -0.215 9.611 1.00 70.62 189 TYR A O 1
ATOM 1469 N N . ALA A 1 190 ? -21.214 -0.812 11.779 1.00 70.19 190 ALA A N 1
ATOM 1470 C CA . ALA A 1 190 ? -22.223 0.140 12.242 1.00 70.19 190 ALA A CA 1
ATOM 1471 C C . ALA A 1 190 ? -21.712 1.585 12.204 1.00 70.19 190 ALA A C 1
ATOM 1473 O O . ALA A 1 190 ? -22.501 2.512 12.032 1.00 70.19 190 ALA A O 1
ATOM 1474 N N . CYS A 1 191 ? -20.395 1.762 12.339 1.00 76.88 191 CYS A N 1
ATOM 1475 C CA . CYS A 1 191 ? -19.715 3.048 12.216 1.00 76.88 191 CYS A CA 1
ATOM 1476 C C . CYS A 1 191 ? -19.256 3.377 10.797 1.00 76.88 191 CYS A C 1
ATOM 1478 O O . CYS A 1 191 ? -18.936 4.532 10.499 1.00 76.88 191 CYS A O 1
ATOM 1480 N N . ARG A 1 192 ? -19.217 2.374 9.917 1.00 67.75 192 ARG A N 1
ATOM 1481 C CA . ARG A 1 192 ? -18.905 2.558 8.504 1.00 67.75 192 ARG A CA 1
ATOM 1482 C C . ARG A 1 192 ? -20.111 3.238 7.855 1.00 67.75 192 ARG A C 1
ATOM 1484 O O . ARG A 1 192 ? -21.241 2.808 8.060 1.00 67.75 192 ARG A O 1
ATOM 1491 N N . PHE A 1 193 ? -19.861 4.344 7.153 1.00 60.53 193 PHE A N 1
ATOM 1492 C CA . PHE A 1 193 ? -20.870 5.264 6.613 1.00 60.53 193 PHE A CA 1
ATOM 1493 C C . PHE A 1 193 ? -22.144 4.579 6.087 1.00 60.53 193 PHE A C 1
ATOM 1495 O O . PHE A 1 193 ? -22.059 3.519 5.458 1.00 60.53 193 PHE A O 1
ATOM 1502 N N . PRO A 1 194 ? -23.323 5.223 6.203 1.00 54.88 194 PRO A N 1
ATOM 1503 C CA . PRO A 1 194 ? -24.465 4.825 5.394 1.00 54.88 194 PRO A CA 1
ATOM 1504 C C . PRO A 1 194 ? -24.046 4.921 3.921 1.00 54.88 194 PRO A C 1
ATOM 1506 O O . PRO A 1 194 ? -23.730 6.014 3.464 1.00 54.88 194 PRO A O 1
ATOM 1509 N N . SER A 1 195 ? -24.020 3.767 3.239 1.00 52.75 195 SER A N 1
ATOM 1510 C CA . SER A 1 195 ? -23.574 3.389 1.868 1.00 52.75 195 SER A CA 1
ATOM 1511 C C . SER A 1 195 ? -23.690 4.370 0.676 1.00 52.75 195 SER A C 1
ATOM 1513 O O . SER A 1 195 ? -23.453 3.990 -0.465 1.00 52.75 195 SER A O 1
ATOM 1515 N N . THR A 1 196 ? -24.064 5.623 0.891 1.00 49.31 196 THR A N 1
ATOM 1516 C CA . THR A 1 196 ? -24.469 6.593 -0.126 1.00 49.31 196 THR A CA 1
ATOM 1517 C C . THR A 1 196 ? -23.376 7.573 -0.559 1.00 49.31 196 THR A C 1
ATOM 1519 O O . THR A 1 196 ? -23.554 8.209 -1.593 1.00 49.31 196 THR A O 1
ATOM 1522 N N . SER A 1 197 ? -22.263 7.713 0.175 1.00 54.34 197 SER A N 1
ATOM 1523 C CA . SER A 1 197 ? -21.278 8.782 -0.082 1.00 54.34 197 SER A CA 1
ATOM 1524 C C . SER A 1 197 ? -19.924 8.340 -0.639 1.00 54.34 197 SER A C 1
ATOM 1526 O O . SER A 1 197 ? -19.196 9.197 -1.130 1.00 54.34 197 SER A O 1
ATOM 1528 N N . PHE A 1 198 ? -19.575 7.050 -0.604 1.00 54.69 198 PHE A N 1
ATOM 1529 C CA . PHE A 1 198 ? -18.302 6.576 -1.158 1.00 54.69 198 PHE A CA 1
ATOM 1530 C C . PHE A 1 198 ? -18.484 5.916 -2.527 1.00 54.69 198 PHE A C 1
ATOM 1532 O O . PHE A 1 198 ? -19.470 5.202 -2.742 1.00 54.69 198 PHE A O 1
ATOM 1539 N N . PRO A 1 199 ? -17.530 6.099 -3.458 1.00 57.94 199 PRO A N 1
ATOM 1540 C CA . PRO A 1 199 ? -17.497 5.299 -4.666 1.00 57.94 199 PRO A CA 1
ATOM 1541 C C . PRO A 1 199 ? -17.375 3.825 -4.267 1.00 57.94 199 PRO A C 1
ATOM 1543 O O . PRO A 1 199 ? -16.435 3.419 -3.583 1.00 57.94 199 PRO A O 1
ATOM 1546 N N . SER A 1 200 ? -18.345 3.020 -4.704 1.00 58.41 200 SER A N 1
ATOM 1547 C CA . SER A 1 200 ? -18.408 1.571 -4.445 1.00 58.41 200 SER A CA 1
ATOM 1548 C C . SER A 1 200 ? -17.085 0.838 -4.710 1.00 58.41 200 SER A C 1
ATOM 1550 O O . SER A 1 200 ? -16.798 -0.155 -4.049 1.00 58.41 200 SER A O 1
ATOM 1552 N N . SER A 1 201 ? -16.242 1.354 -5.609 1.00 59.31 201 SER A N 1
ATOM 1553 C CA . SER A 1 201 ? -14.918 0.813 -5.910 1.00 59.31 201 SER A CA 1
ATOM 1554 C C . SER A 1 201 ? -13.944 0.848 -4.734 1.00 59.31 201 SER A C 1
ATOM 1556 O O . SER A 1 201 ? -13.238 -0.133 -4.548 1.00 59.31 201 SER A O 1
ATOM 1558 N N . LEU A 1 202 ? -13.896 1.916 -3.928 1.00 60.16 202 LEU A N 1
ATOM 1559 C CA . LEU A 1 202 ? -12.943 2.019 -2.811 1.00 60.16 202 LEU A CA 1
ATOM 1560 C C . LEU A 1 202 ? -13.345 1.093 -1.657 1.00 60.16 202 LEU A C 1
ATOM 1562 O O . LEU A 1 202 ? -12.499 0.466 -1.028 1.00 60.16 202 LEU A O 1
ATOM 1566 N N . GLN A 1 203 ? -14.650 0.980 -1.405 1.00 60.34 203 GLN A N 1
ATOM 1567 C CA . GLN A 1 203 ? -15.180 0.087 -0.381 1.00 60.34 203 GLN A CA 1
ATOM 1568 C C . GLN A 1 203 ? -14.954 -1.381 -0.756 1.00 60.34 203 GLN A C 1
ATOM 1570 O O . GLN A 1 203 ? -14.442 -2.142 0.060 1.00 60.34 203 GLN A O 1
ATOM 1575 N N . VAL A 1 204 ? -15.249 -1.749 -2.009 1.00 64.69 204 VAL A N 1
ATOM 1576 C CA . VAL A 1 204 ? -14.927 -3.078 -2.545 1.00 64.69 204 VAL A CA 1
ATOM 1577 C C . VAL A 1 204 ? -13.423 -3.319 -2.497 1.00 64.69 204 VAL A C 1
ATOM 1579 O O . VAL A 1 204 ? -13.011 -4.378 -2.051 1.00 64.69 204 VAL A O 1
ATOM 1582 N N . ALA A 1 205 ? -12.599 -2.337 -2.865 1.00 62.28 205 ALA A N 1
ATOM 1583 C CA . ALA A 1 205 ? -11.149 -2.465 -2.825 1.00 62.28 205 ALA A CA 1
ATOM 1584 C C . ALA A 1 205 ? -10.630 -2.670 -1.391 1.00 62.28 205 ALA A C 1
ATOM 1586 O O . ALA A 1 205 ? -9.778 -3.518 -1.183 1.00 62.28 205 ALA A O 1
ATOM 1587 N N . MET A 1 206 ? -11.150 -1.960 -0.388 1.00 60.34 206 MET A N 1
ATOM 1588 C CA . MET A 1 206 ? -10.760 -2.135 1.019 1.00 60.34 206 MET A CA 1
ATOM 1589 C C . MET A 1 206 ? -11.206 -3.484 1.593 1.00 60.34 206 MET A C 1
ATOM 1591 O O . MET A 1 206 ? -10.419 -4.145 2.268 1.00 60.34 206 MET A O 1
ATOM 1595 N N . ASP A 1 207 ? -12.427 -3.924 1.283 1.00 62.09 207 ASP A N 1
ATOM 1596 C CA . ASP A 1 207 ? -12.912 -5.251 1.677 1.00 62.09 207 ASP A CA 1
ATOM 1597 C C . ASP A 1 207 ? -12.149 -6.361 0.934 1.00 62.09 207 ASP A C 1
ATOM 1599 O O . ASP A 1 207 ? -11.878 -7.426 1.486 1.00 62.09 207 ASP A O 1
ATOM 1603 N N . GLU A 1 208 ? -11.742 -6.121 -0.311 1.00 63.22 208 GLU A N 1
ATOM 1604 C CA . GLU A 1 208 ? -10.838 -7.001 -1.047 1.00 63.22 208 GLU A CA 1
ATOM 1605 C C . GLU A 1 208 ? -9.408 -6.930 -0.511 1.00 63.22 208 GLU A C 1
ATOM 1607 O O . GLU A 1 208 ? -8.724 -7.939 -0.538 1.00 63.22 208 GLU A O 1
ATOM 1612 N N . LEU A 1 209 ? -8.941 -5.798 0.012 1.00 57.59 209 LEU A N 1
ATOM 1613 C CA . LEU A 1 209 ? -7.601 -5.627 0.572 1.00 57.59 209 LEU A CA 1
ATOM 1614 C C . LEU A 1 209 ? -7.467 -6.341 1.921 1.00 57.59 209 LEU A C 1
ATOM 1616 O O . LEU A 1 209 ? -6.450 -6.999 2.149 1.00 57.59 209 LEU A O 1
ATOM 1620 N N . SER A 1 210 ? -8.499 -6.265 2.769 1.00 53.28 210 SER A N 1
ATOM 1621 C CA . SER A 1 210 ? -8.556 -6.984 4.047 1.00 53.28 210 SER A CA 1
ATOM 1622 C C . SER A 1 210 ? -8.702 -8.495 3.848 1.00 53.28 210 SER A C 1
ATOM 1624 O O . SER A 1 210 ? -8.054 -9.273 4.547 1.00 53.28 210 SER A O 1
ATOM 1626 N N . ASN A 1 211 ? -9.477 -8.927 2.847 1.00 55.81 211 ASN A N 1
ATOM 1627 C CA . ASN A 1 211 ? -9.678 -10.350 2.565 1.00 55.81 211 ASN A CA 1
ATOM 1628 C C . ASN A 1 211 ? -8.594 -10.957 1.653 1.00 55.81 211 ASN A C 1
ATOM 1630 O O . ASN A 1 211 ? -8.294 -12.146 1.759 1.00 55.81 211 ASN A O 1
ATOM 1634 N N . CYS A 1 212 ? -8.010 -10.171 0.744 1.00 54.91 212 CYS A N 1
ATOM 1635 C CA . CYS A 1 212 ? -7.164 -10.625 -0.360 1.00 54.91 212 CYS A CA 1
ATOM 1636 C C . CYS A 1 212 ? -6.239 -9.491 -0.878 1.00 54.91 212 CYS A C 1
ATOM 1638 O O . CYS A 1 212 ? -6.463 -8.923 -1.946 1.00 54.91 212 CYS A O 1
ATOM 1640 N N . SER A 1 213 ? -5.113 -9.216 -0.213 1.00 48.84 213 SER A N 1
ATOM 1641 C CA . SER A 1 213 ? -4.129 -8.186 -0.634 1.00 48.84 213 SER A CA 1
ATOM 1642 C C . SER A 1 213 ? -3.665 -8.250 -2.106 1.00 48.84 213 SER A C 1
ATOM 1644 O O . SER A 1 213 ? -3.189 -7.262 -2.659 1.00 48.84 213 SER A O 1
ATOM 1646 N N . SER A 1 214 ? -3.815 -9.403 -2.768 1.00 42.78 214 SER A N 1
ATOM 1647 C CA . SER A 1 214 ? -3.508 -9.593 -4.196 1.00 42.78 214 SER A CA 1
ATOM 1648 C C . SER A 1 214 ? -4.588 -9.049 -5.149 1.00 42.78 214 SER A C 1
ATOM 1650 O O . SER A 1 214 ? -4.263 -8.701 -6.279 1.00 42.78 214 SER A O 1
ATOM 1652 N N . LEU A 1 215 ? -5.852 -8.959 -4.711 1.00 50.28 215 LEU A N 1
ATOM 1653 C CA . LEU A 1 215 ? -6.981 -8.408 -5.479 1.00 50.28 215 LEU A CA 1
ATOM 1654 C C . LEU A 1 215 ? -6.958 -6.877 -5.505 1.00 50.28 215 LEU A C 1
ATOM 1656 O O . LEU A 1 215 ? -7.155 -6.282 -6.559 1.00 50.28 215 LEU A O 1
ATOM 1660 N N . PHE A 1 216 ? -6.589 -6.237 -4.396 1.00 50.47 216 PHE A N 1
ATOM 1661 C CA . PHE A 1 216 ? -6.445 -4.781 -4.353 1.00 50.47 216 PHE A CA 1
ATOM 1662 C C . PHE A 1 216 ? -5.380 -4.250 -5.318 1.00 50.47 216 PHE A C 1
ATOM 1664 O O . PHE A 1 216 ? -5.541 -3.202 -5.930 1.00 50.47 216 PHE A O 1
ATOM 1671 N N . LEU A 1 217 ? -4.288 -4.990 -5.515 1.00 51.44 217 LEU A N 1
ATOM 1672 C CA . LEU A 1 217 ? -3.281 -4.635 -6.518 1.00 51.44 217 LEU A CA 1
ATOM 1673 C C . LEU A 1 217 ? -3.828 -4.742 -7.947 1.00 51.44 217 LEU A C 1
ATOM 1675 O O . LEU A 1 217 ? -3.371 -4.013 -8.823 1.00 51.44 217 LEU A O 1
ATOM 1679 N N . LEU A 1 218 ? -4.825 -5.605 -8.182 1.00 50.62 218 LEU A N 1
ATOM 1680 C CA . LEU A 1 218 ? -5.545 -5.665 -9.451 1.00 50.62 218 LEU A CA 1
ATOM 1681 C C . LEU A 1 218 ? -6.508 -4.486 -9.594 1.00 50.62 218 LEU A C 1
ATOM 1683 O O . LEU A 1 218 ? -6.556 -3.920 -10.675 1.00 50.62 218 LEU A O 1
ATOM 1687 N N . SER A 1 219 ? -7.226 -4.062 -8.547 1.00 51.69 219 SER A N 1
ATOM 1688 C CA . SER A 1 219 ? -8.085 -2.867 -8.622 1.00 51.69 219 SER A CA 1
ATOM 1689 C C . SER A 1 219 ? -7.271 -1.579 -8.770 1.00 51.69 219 SER A C 1
ATOM 1691 O O . SER A 1 219 ? -7.644 -0.712 -9.557 1.00 51.69 219 SER A O 1
ATOM 1693 N N . LEU A 1 220 ? -6.124 -1.480 -8.089 1.00 50.84 220 LEU A N 1
ATOM 1694 C CA . LEU A 1 220 ? -5.163 -0.388 -8.258 1.00 50.84 220 LEU A CA 1
ATOM 1695 C C . LEU A 1 220 ? -4.528 -0.443 -9.656 1.00 50.84 220 LEU A C 1
ATOM 1697 O O . LEU A 1 220 ? -4.412 0.577 -10.323 1.00 50.84 220 LEU A O 1
ATOM 1701 N N . GLY A 1 221 ? -4.194 -1.641 -10.148 1.00 50.97 221 GLY A N 1
ATOM 1702 C CA . GLY A 1 221 ? -3.777 -1.872 -11.532 1.00 50.97 221 GLY A CA 1
ATOM 1703 C C . GLY A 1 221 ? -4.836 -1.423 -12.540 1.00 50.97 221 GLY A C 1
ATOM 1704 O O . GLY A 1 221 ? -4.505 -0.736 -13.497 1.00 50.97 221 GLY A O 1
ATOM 1705 N N . VAL A 1 222 ? -6.115 -1.717 -12.285 1.00 50.62 222 VAL A N 1
ATOM 1706 C CA . VAL A 1 222 ? -7.268 -1.285 -13.094 1.00 50.62 222 VAL A CA 1
ATOM 1707 C C . VAL A 1 222 ? -7.459 0.239 -13.044 1.00 50.62 222 VAL A C 1
ATOM 1709 O O . VAL A 1 222 ? -7.766 0.851 -14.066 1.00 50.62 222 VAL A O 1
ATOM 1712 N N . ALA A 1 223 ? -7.226 0.882 -11.897 1.00 48.03 223 ALA A N 1
ATOM 1713 C CA . ALA A 1 223 ? -7.195 2.344 -11.790 1.00 48.03 223 ALA A CA 1
ATOM 1714 C C . ALA A 1 223 ? -6.020 2.944 -12.592 1.00 48.03 223 ALA A C 1
ATOM 1716 O O . ALA A 1 223 ? -6.185 3.945 -13.295 1.00 48.03 223 ALA A O 1
ATOM 1717 N N . LEU A 1 224 ? -4.867 2.267 -12.580 1.00 44.91 224 LEU A N 1
ATOM 1718 C CA . LEU A 1 224 ? -3.696 2.565 -13.411 1.00 44.91 224 LEU A CA 1
ATOM 1719 C C . LEU A 1 224 ? -3.892 2.181 -14.899 1.00 44.91 224 LEU A C 1
ATOM 1721 O O . LEU A 1 224 ? -3.111 2.608 -15.747 1.00 44.91 224 LEU A O 1
ATOM 1725 N N . ASP A 1 225 ? -4.945 1.437 -15.254 1.00 44.66 225 ASP A N 1
ATOM 1726 C CA . ASP A 1 225 ? -5.304 1.031 -16.629 1.00 44.66 225 ASP A CA 1
ATOM 1727 C C . ASP A 1 225 ? -6.008 2.153 -17.413 1.00 44.66 225 ASP A C 1
ATOM 1729 O O . ASP A 1 225 ? -6.332 2.001 -18.592 1.00 44.66 225 ASP A O 1
ATOM 1733 N N . ARG A 1 226 ? -6.180 3.340 -16.807 1.00 48.31 226 ARG A N 1
ATOM 1734 C CA . ARG A 1 226 ? -6.498 4.579 -17.544 1.00 48.31 226 ARG A CA 1
ATOM 1735 C C . ARG A 1 226 ? -5.371 5.036 -18.483 1.00 48.31 226 ARG A C 1
ATOM 1737 O O . ARG A 1 226 ? -5.570 5.992 -19.232 1.00 48.31 226 ARG A O 1
ATOM 1744 N N . PHE A 1 227 ? -4.225 4.353 -18.497 1.00 42.22 227 PHE A N 1
ATOM 1745 C CA . PHE A 1 227 ? -3.107 4.630 -19.396 1.00 42.22 227 PHE A CA 1
ATOM 1746 C C . PHE A 1 227 ? -2.947 3.508 -20.439 1.00 42.22 227 PHE A C 1
ATOM 1748 O O . PHE A 1 227 ? -2.708 2.356 -20.074 1.00 42.22 227 PHE A O 1
ATOM 1755 N N . PRO A 1 228 ? -3.061 3.802 -21.749 1.00 37.75 228 PRO A N 1
ATOM 1756 C CA . PRO A 1 228 ? -2.993 2.771 -22.778 1.00 37.75 228 PRO A CA 1
ATOM 1757 C C . PRO A 1 228 ? -1.602 2.112 -22.834 1.00 37.75 228 PRO A C 1
ATOM 1759 O O . PRO A 1 228 ? -0.588 2.796 -22.954 1.00 37.75 228 PRO A O 1
ATOM 1762 N N . ALA A 1 229 ? -1.597 0.771 -22.828 1.00 45.91 229 ALA A N 1
ATOM 1763 C CA . ALA A 1 229 ? -0.447 -0.134 -22.984 1.00 45.91 229 ALA A CA 1
ATOM 1764 C C . ALA A 1 229 ? 0.512 -0.248 -21.781 1.00 45.91 229 ALA A C 1
ATOM 1766 O O . ALA A 1 229 ? 1.724 -0.059 -21.909 1.00 45.91 229 ALA A O 1
ATOM 1767 N N . SER A 1 230 ? -0.008 -0.639 -20.619 1.00 49.19 230 SER A N 1
ATOM 1768 C CA . SER A 1 230 ? 0.802 -0.848 -19.421 1.00 49.19 230 SER A CA 1
ATOM 1769 C C . SER A 1 230 ? 1.523 -2.229 -19.420 1.00 49.19 230 SER A C 1
ATOM 1771 O O . SER A 1 230 ? 0.922 -3.274 -19.683 1.00 49.19 230 SER A O 1
ATOM 1773 N N . PRO A 1 231 ? 2.839 -2.286 -19.135 1.00 53.97 231 PRO A N 1
ATOM 1774 C CA . PRO A 1 231 ? 3.610 -3.534 -19.017 1.00 53.97 231 PRO A CA 1
ATOM 1775 C C . PRO A 1 231 ? 3.117 -4.502 -17.928 1.00 53.97 231 PRO A C 1
ATOM 1777 O O . PRO A 1 231 ? 3.380 -5.704 -18.013 1.00 53.97 231 PRO A O 1
ATOM 1780 N N . TRP A 1 232 ? 2.371 -4.012 -16.930 1.00 52.50 232 TRP A N 1
ATOM 1781 C CA . TRP A 1 232 ? 1.862 -4.840 -15.835 1.00 52.50 232 TRP A CA 1
ATOM 1782 C C . TRP A 1 232 ? 0.804 -5.848 -16.303 1.00 52.50 232 TRP A C 1
ATOM 1784 O O . TRP A 1 232 ? 0.774 -6.956 -15.778 1.00 52.50 232 TRP A O 1
ATOM 1794 N N . GLN A 1 233 ? 0.011 -5.532 -17.336 1.00 52.09 233 GLN A N 1
ATOM 1795 C CA . GLN A 1 233 ? -0.954 -6.468 -17.930 1.00 52.09 233 GLN A CA 1
ATOM 1796 C C . GLN A 1 233 ? -0.247 -7.714 -18.484 1.00 52.09 233 GLN A C 1
ATOM 1798 O O . GLN A 1 233 ? -0.628 -8.843 -18.179 1.00 52.09 233 GLN A O 1
ATOM 1803 N N . ARG A 1 234 ? 0.863 -7.519 -19.213 1.00 55.81 234 ARG A N 1
ATOM 1804 C CA . ARG A 1 234 ? 1.679 -8.628 -19.736 1.00 55.81 234 ARG A CA 1
ATOM 1805 C C . ARG A 1 234 ? 2.382 -9.403 -18.625 1.00 55.81 234 ARG A C 1
ATOM 1807 O O . ARG A 1 234 ? 2.479 -10.622 -18.720 1.00 55.81 234 ARG A O 1
ATOM 1814 N N . ALA A 1 235 ? 2.851 -8.727 -17.575 1.00 51.94 235 ALA A N 1
ATOM 1815 C CA . ALA A 1 235 ? 3.451 -9.388 -16.416 1.00 51.94 235 ALA A CA 1
ATOM 1816 C C . ALA A 1 235 ? 2.419 -10.215 -15.623 1.00 51.94 235 ALA A C 1
ATOM 1818 O O . ALA A 1 235 ? 2.712 -11.337 -15.213 1.00 51.94 235 ALA A O 1
ATOM 1819 N N . ALA A 1 236 ? 1.195 -9.707 -15.455 1.00 51.00 236 ALA A N 1
ATOM 1820 C CA . ALA A 1 236 ? 0.099 -10.406 -14.788 1.00 51.00 236 ALA A CA 1
ATOM 1821 C C . ALA A 1 236 ? -0.369 -11.640 -15.584 1.00 51.00 236 ALA A C 1
ATOM 1823 O O . ALA A 1 236 ? -0.603 -12.703 -14.999 1.00 51.00 236 ALA A O 1
ATOM 1824 N N . GLU A 1 237 ? -0.446 -11.528 -16.915 1.00 54.88 237 GLU A N 1
ATOM 1825 C CA . GLU A 1 237 ? -0.724 -12.649 -17.821 1.00 54.88 237 GLU A CA 1
ATOM 1826 C C . GLU A 1 237 ? 0.405 -13.694 -17.819 1.00 54.88 237 GLU A C 1
ATOM 1828 O O . GLU A 1 237 ? 0.135 -14.894 -17.708 1.00 54.88 237 GLU A O 1
ATOM 1833 N N . ALA A 1 238 ? 1.669 -13.257 -17.881 1.00 53.12 238 ALA A N 1
ATOM 1834 C CA . ALA A 1 238 ? 2.837 -14.140 -17.903 1.00 53.12 238 ALA A CA 1
ATOM 1835 C C . ALA A 1 238 ? 3.022 -14.916 -16.588 1.00 53.12 238 ALA A C 1
ATOM 1837 O O . ALA A 1 238 ? 3.314 -16.112 -16.613 1.00 53.12 238 ALA A O 1
ATOM 1838 N N . ASN A 1 239 ? 2.782 -14.272 -15.441 1.00 45.31 239 ASN A N 1
ATOM 1839 C CA . ASN A 1 239 ? 2.971 -14.876 -14.120 1.00 45.31 239 ASN A CA 1
ATOM 1840 C C . ASN A 1 239 ? 1.792 -15.741 -13.645 1.00 45.31 239 ASN A C 1
ATOM 1842 O O . ASN A 1 239 ? 1.812 -16.226 -12.515 1.00 45.31 239 ASN A O 1
ATOM 1846 N N . LYS A 1 240 ? 0.755 -15.959 -14.474 1.00 48.03 240 LYS A N 1
ATOM 1847 C CA . LYS A 1 240 ? -0.466 -16.706 -14.099 1.00 48.03 240 LYS A CA 1
ATOM 1848 C C . LYS A 1 240 ? -1.040 -16.271 -12.740 1.00 48.03 240 LYS A C 1
ATOM 1850 O O . LYS A 1 240 ? -1.647 -17.089 -12.046 1.00 48.03 240 LYS A O 1
ATOM 1855 N N . VAL A 1 241 ? -0.898 -14.992 -12.377 1.00 44.84 241 VAL A N 1
ATOM 1856 C CA . VAL A 1 241 ? -1.376 -14.434 -11.094 1.00 44.84 241 VAL A CA 1
ATOM 1857 C C . VAL A 1 241 ? -2.878 -14.710 -10.909 1.00 44.84 241 VAL A C 1
ATOM 1859 O O . VAL A 1 241 ? -3.365 -14.877 -9.797 1.00 44.84 241 VAL A O 1
ATOM 1862 N N . PHE A 1 242 ? -3.593 -14.895 -12.020 1.00 43.94 242 PHE A N 1
ATOM 1863 C CA . PHE A 1 242 ? -5.013 -15.221 -12.089 1.00 43.94 242 PHE A CA 1
ATOM 1864 C C . PHE A 1 242 ? -5.411 -16.670 -11.757 1.00 43.94 242 PHE A C 1
ATOM 1866 O O . PHE A 1 242 ? -6.610 -16.936 -11.692 1.00 43.94 242 PHE A O 1
ATOM 1873 N N . LYS A 1 243 ? -4.486 -17.635 -11.604 1.00 34.75 243 LYS A N 1
ATOM 1874 C CA . LYS A 1 243 ? -4.881 -19.061 -11.535 1.00 34.75 243 LYS A CA 1
ATOM 1875 C C . LYS A 1 243 ? -4.921 -19.707 -10.157 1.00 34.75 243 LYS A C 1
ATOM 1877 O O . LYS A 1 243 ? -5.669 -20.668 -10.018 1.00 34.75 243 LYS A O 1
ATOM 1882 N N . THR A 1 244 ? -4.220 -19.212 -9.144 1.00 37.59 244 THR A N 1
ATOM 1883 C CA . THR A 1 244 ? -4.241 -19.870 -7.824 1.00 37.59 244 THR A CA 1
ATOM 1884 C C . THR A 1 244 ? -3.871 -18.901 -6.706 1.00 37.59 244 THR A C 1
ATOM 1886 O O . THR A 1 244 ? -2.697 -18.764 -6.373 1.00 37.59 244 THR A O 1
ATOM 1889 N N . ALA A 1 245 ? -4.869 -18.270 -6.082 1.00 32.84 245 ALA A N 1
ATOM 1890 C CA . ALA A 1 245 ? -4.724 -17.821 -4.700 1.00 32.84 245 ALA A CA 1
ATOM 1891 C C . ALA A 1 245 ? -4.956 -19.049 -3.791 1.00 32.84 245 ALA A C 1
ATOM 1893 O O . ALA A 1 245 ? -6.039 -19.634 -3.855 1.00 32.84 245 ALA A O 1
ATOM 1894 N N . PRO A 1 246 ? -3.979 -19.483 -2.973 1.00 31.97 246 PRO A N 1
ATOM 1895 C CA . PRO A 1 246 ? -4.075 -20.728 -2.204 1.00 31.97 246 PRO A CA 1
ATOM 1896 C C . PRO A 1 246 ? -4.995 -20.651 -0.971 1.00 31.97 246 PRO A C 1
ATOM 1898 O O . PRO A 1 246 ? -5.108 -21.626 -0.236 1.00 31.97 246 PRO A O 1
ATOM 1901 N N . PHE A 1 247 ? -5.701 -19.540 -0.751 1.00 36.69 247 PHE A N 1
ATOM 1902 C CA . PHE A 1 247 ? -6.555 -19.352 0.422 1.00 36.69 247 PHE A CA 1
ATOM 1903 C C . PHE A 1 247 ? -7.875 -18.681 0.041 1.00 36.69 247 PHE A C 1
ATOM 1905 O O . PHE A 1 247 ? -7.949 -17.463 0.015 1.00 36.69 247 PHE A O 1
ATOM 1912 N N . GLY A 1 248 ? -8.914 -19.463 -0.278 1.00 37.88 248 GLY A N 1
ATOM 1913 C CA . GLY A 1 248 ? -10.332 -19.070 -0.151 1.00 37.88 248 GLY A CA 1
ATOM 1914 C C . GLY A 1 248 ? -10.890 -17.893 -0.979 1.00 37.88 248 GLY A C 1
ATOM 1915 O O . GLY A 1 248 ? -12.108 -17.808 -1.121 1.00 37.88 248 GLY A O 1
ATOM 1916 N N . CYS A 1 249 ? -10.063 -17.041 -1.587 1.00 41.06 249 CYS A N 1
ATOM 1917 C CA . CYS A 1 249 ? -10.411 -15.858 -2.385 1.00 41.06 249 CYS A CA 1
ATOM 1918 C C . CYS A 1 249 ? -10.966 -16.212 -3.783 1.00 41.06 249 CYS A C 1
ATOM 1920 O O . CYS A 1 249 ? -10.582 -15.621 -4.787 1.00 41.06 249 CYS A O 1
ATOM 1922 N N . SER A 1 250 ? -11.832 -17.227 -3.887 1.00 37.06 250 SER A N 1
ATOM 1923 C CA . SER A 1 250 ? -12.340 -17.759 -5.166 1.00 37.06 250 SER A CA 1
ATOM 1924 C C . SER A 1 250 ? -13.783 -17.361 -5.487 1.00 37.06 250 SER A C 1
ATOM 1926 O O . SER A 1 250 ? -14.439 -18.007 -6.304 1.00 37.06 250 SER A O 1
ATOM 1928 N N . LYS A 1 251 ? -14.316 -16.288 -4.895 1.00 35.62 251 LYS A N 1
ATOM 1929 C CA . LYS A 1 251 ? -15.632 -15.784 -5.306 1.00 35.62 251 LYS A CA 1
ATOM 1930 C C . LYS A 1 251 ? -15.490 -14.696 -6.362 1.00 35.62 251 LYS A C 1
ATOM 1932 O O . LYS A 1 251 ? -15.515 -13.514 -6.073 1.00 35.62 251 LYS A O 1
ATOM 1937 N N . LYS A 1 252 ? -15.392 -15.185 -7.602 1.00 38.09 252 LYS A N 1
ATOM 1938 C CA . LYS A 1 252 ? -15.889 -14.561 -8.835 1.00 38.09 252 LYS A CA 1
ATOM 1939 C C . LYS A 1 252 ? -15.520 -13.078 -8.976 1.00 38.09 252 LYS A C 1
ATOM 1941 O O . LYS A 1 252 ? -16.346 -12.198 -8.768 1.00 38.09 252 LYS A O 1
ATOM 1946 N N . LEU A 1 253 ? -14.296 -12.840 -9.437 1.00 35.91 253 LEU A N 1
ATOM 1947 C CA . LEU A 1 253 ? -13.882 -11.579 -10.046 1.00 35.91 253 LEU A CA 1
ATOM 1948 C C . LEU A 1 253 ? -14.758 -11.372 -11.298 1.00 35.91 253 LEU A C 1
ATOM 1950 O O . LEU A 1 253 ? -14.458 -11.871 -12.382 1.00 35.91 253 LEU A O 1
ATOM 1954 N N . ILE A 1 254 ? -15.925 -10.744 -11.131 1.00 32.84 254 ILE A N 1
ATOM 1955 C CA . ILE A 1 254 ? -16.729 -10.265 -12.253 1.00 32.84 254 ILE A CA 1
ATOM 1956 C C . ILE A 1 254 ? -15.981 -9.040 -12.755 1.00 32.84 254 ILE A C 1
ATOM 1958 O O . ILE A 1 254 ? -16.170 -7.933 -12.261 1.00 32.84 254 ILE A O 1
ATOM 1962 N N . VAL A 1 255 ? -15.090 -9.255 -13.722 1.00 35.16 255 VAL A N 1
ATOM 1963 C CA . VAL A 1 255 ? -14.556 -8.170 -14.538 1.00 35.16 255 VAL A CA 1
ATOM 1964 C C . VAL A 1 255 ? -15.765 -7.553 -15.235 1.00 35.16 255 VAL A C 1
ATOM 1966 O O . VAL A 1 255 ? -16.251 -8.074 -16.239 1.00 35.16 255 VAL A O 1
ATOM 1969 N N . HIS A 1 256 ? -16.309 -6.475 -14.672 1.00 30.05 256 HIS A N 1
ATOM 1970 C CA . HIS A 1 256 ? -17.191 -5.590 -15.412 1.00 30.05 256 HIS A CA 1
ATOM 1971 C C . HIS A 1 256 ? -16.339 -4.999 -16.531 1.00 30.05 256 HIS A C 1
ATOM 1973 O O . HIS A 1 256 ? -15.595 -4.044 -16.328 1.00 30.05 256 HIS A O 1
ATOM 1979 N N . GLY A 1 257 ? -16.381 -5.646 -17.697 1.00 27.89 257 GLY A N 1
ATOM 1980 C CA . GLY A 1 257 ? -15.701 -5.183 -18.892 1.00 27.89 257 GLY A CA 1
ATOM 1981 C C . GLY A 1 257 ? -16.207 -3.790 -19.230 1.00 27.89 257 GLY A C 1
ATOM 1982 O O . GLY A 1 257 ? -17.315 -3.636 -19.743 1.00 27.89 257 GLY A O 1
ATOM 1983 N N . PHE A 1 258 ? -15.404 -2.774 -18.925 1.00 27.50 258 PHE A N 1
ATOM 1984 C CA . PHE A 1 258 ? -15.613 -1.447 -19.472 1.00 27.50 258 PHE A CA 1
ATOM 1985 C C . PHE A 1 258 ? -15.420 -1.542 -20.991 1.00 27.50 258 PHE A C 1
ATOM 1987 O O . PHE A 1 258 ? -14.408 -2.088 -21.443 1.00 27.50 258 PHE A O 1
ATOM 1994 N N . PRO A 1 259 ? -16.380 -1.071 -21.805 1.00 26.05 259 PRO A N 1
ATOM 1995 C CA . PRO A 1 259 ? -16.213 -1.069 -23.247 1.00 26.05 259 PRO A CA 1
ATOM 1996 C C . PRO A 1 259 ? -15.030 -0.163 -23.596 1.00 26.05 259 PRO A C 1
ATOM 1998 O O . PRO A 1 259 ? -15.074 1.045 -23.370 1.00 26.05 259 PRO A O 1
ATOM 2001 N N . MET A 1 260 ? -13.968 -0.761 -24.137 1.00 25.81 260 MET A N 1
ATOM 2002 C CA . MET A 1 260 ? -12.846 -0.017 -24.703 1.00 25.81 260 MET A CA 1
ATOM 2003 C C . MET A 1 260 ? -13.373 0.928 -25.796 1.00 25.81 260 MET A C 1
ATOM 2005 O O . MET A 1 260 ? -14.112 0.470 -26.680 1.00 25.81 260 MET A O 1
ATOM 2009 N N . PRO A 1 261 ? -13.018 2.224 -25.780 1.00 27.84 261 PRO A N 1
ATOM 2010 C CA . PRO A 1 261 ? -13.262 3.086 -26.925 1.00 27.84 261 PRO A CA 1
ATOM 2011 C C . PRO A 1 261 ? -12.467 2.544 -28.122 1.00 27.84 261 PRO A C 1
ATOM 2013 O O . PRO A 1 261 ? -11.270 2.280 -28.012 1.00 27.84 261 PRO A O 1
ATOM 2016 N N . LYS A 1 262 ? -13.169 2.315 -29.236 1.00 33.06 262 LYS A N 1
ATOM 2017 C CA . LYS A 1 262 ? -12.568 1.949 -30.526 1.00 33.06 262 LYS A CA 1
ATOM 2018 C C . LYS A 1 262 ? -11.799 3.113 -31.134 1.00 33.06 262 LYS A C 1
ATOM 2020 O O . LYS A 1 262 ? -12.287 4.256 -30.991 1.00 33.06 262 LYS A O 1
#

Sequence (262 aa):
MARTSSKKVATASVKRLLSIRRFRRASSKDSSWTADSVLRHPLLLVVVGFLLTALVGGWLTTRREAHEKTMEQQERSLNEAITIVRGLAADYAAYEVRGDLLVRAMKRGASRTELITLKRDFDESYANLKVSAFTTGQKIANIYPSSGEDAIVSEYGELGQMMEHTTACIDAAYETGKVFNADQPSGLYACRFPSTSFPSSLQVAMDELSNCSSLFLLSLGVALDRFPASPWQRAAEANKVFKTAPFGCSKKLIVHGFPMPK

Radius of gyration: 31.67 Å; chains: 1; bounding box: 75×48×100 Å

Secondary structure (DSSP, 8-state):
-----------------------------SSTTTHHHHTT-HHHHHHHHHHHHHHHHHHHHHHHHHHHHHHHHHHHHHHHHHHHHHHHHHHHHHHHHHHHHHHHHHHTT--HHHHHHHHHHHHHHHHHHHHHHHHHHHHHHHH-GGG-HHHHHHHHHHHHHHHHHHHHHHHHHHHH-PPP-TTSSSHHHHHS--TTSS-HHHHHHHHHHHH-HHHHHHHHHHHHTTSSS-HHHHHHHHTTTTS--SSS--S-----------

Organism: NCBI:txid157910